Protein AF-E8LMJ4-F1 (afdb_monomer)

Foldseek 3Di:
DPPPVVVVVVVVVVVVPPPPPPQDAWDWDWAADPNATAEIETFHAAQDFFDDDPPVPDDPVCVVQGGANHGDDPLLVLLLNQLSNVVCVVQVVQFDARYYQYEYEGEDELVDQAKAKAFAADADPVRAGDLATQSLCCGQVVRHRPGHIYIYHYPNFFEDRDNHDDPDDDDDGHHSSVRSSVNVVNHNPPPDDPVNPRDPQSHDADSVRHGDDPPDD

InterPro domains:
  IPR024079 Metallopeptidase, catalytic domain superfamily [G3DSA:3.40.390.10] (41-213)

Radius of gyration: 21.75 Å; Cα contacts (8 Å, |Δi|>4): 398; chains: 1; bounding box: 50×52×83 Å

Mean predicted aligned error: 11.05 Å

Solvent-accessible surface area (backbone atoms only — not comparable to full-atom values): 12446 Å² total; per-residue (Å²): 144,80,72,75,72,58,59,57,59,52,54,56,55,56,63,70,66,52,80,73,78,67,72,66,73,66,47,78,46,80,38,59,33,96,87,37,47,43,35,32,41,35,41,31,29,50,75,38,62,62,82,82,68,62,72,93,73,61,48,77,67,53,65,74,66,37,51,12,65,28,63,70,49,72,66,55,49,55,27,50,54,51,22,51,43,53,51,21,64,72,46,44,88,73,44,63,30,88,59,46,42,46,31,41,34,30,13,39,47,63,90,32,64,47,72,48,35,40,53,52,55,28,63,46,100,88,66,47,77,42,71,43,43,10,53,46,31,16,32,70,70,50,41,77,43,80,61,63,24,42,37,40,39,32,56,40,50,63,63,21,82,69,96,64,93,65,100,58,79,66,84,76,59,47,41,42,38,60,50,49,35,52,26,51,41,19,31,61,62,72,54,74,61,81,89,68,75,65,50,79,59,59,61,40,51,49,102,84,72,48,69,48,74,80,79,86,127

Organism: Succinatimonas hippei (strain DSM 22608 / JCM 16073 / KCTC 15190 / YIT 12066) (NCBI:txid762983)

pLDDT: mean 79.09, std 17.27, range [37.75, 98.31]

Sequence (217 aa):
MTWQRTALSVAVSMLCTLPQQQAVASSSYFINYQNKPMFELQILNAGETLQDPPDIFMDEEFESLSTAKRNITEQEINSLLQAGSLWAEILGPGTINTTPVKVQVVGLGEDCENASAISFPNLNAAGDFEKVLGPTGQFTMNEPAQFPANVVIGKGLNFSYPSNWYTLPDGGGFDFVATVAHEFGHLLGISFFEKCDFSFNSFLYDNRGVQYTPKKY

Secondary structure (DSSP, 8-state):
--SHHHHHHHHHHHHTSS----PPPPEEEEEEETTEEEEEEEEPPTT-BPPPPPGGG--HHHHHHSB-SBPPPHHHHHHHHHHHHHHHHHHTTT---SSPEEEEEEE--TT---EEEE--EEE-TTSPEEEEEHHHHHHHH----SS-EEEEE-SSS-EE--SS--SS--SSSEEHHHHHHHHHHIIIIIS--GGGT--GGGS-B-TTS-B------

Nearest PDB structures (foldseek):
  3t6b-assembly2_B  TM=4.165E-01  e=9.276E+00  Homo sapiens

Structure (mmCIF, N/CA/C/O backbone):
data_AF-E8LMJ4-F1
#
_entry.id   AF-E8LMJ4-F1
#
loop_
_atom_site.group_PDB
_atom_site.id
_atom_site.type_symbol
_atom_site.label_atom_id
_atom_site.label_alt_id
_atom_site.label_comp_id
_atom_site.label_asym_id
_atom_site.label_entity_id
_atom_site.label_seq_id
_atom_site.pdbx_PDB_ins_code
_atom_site.Cartn_x
_atom_site.Cartn_y
_atom_site.Cartn_z
_atom_site.occupancy
_atom_site.B_iso_or_equiv
_atom_site.auth_seq_id
_atom_site.auth_comp_id
_atom_site.auth_asym_id
_atom_site.auth_atom_id
_atom_site.pdbx_PDB_model_num
ATOM 1 N N . MET A 1 1 ? 26.646 32.178 51.119 1.00 48.41 1 MET A N 1
ATOM 2 C CA . MET A 1 1 ? 26.540 31.784 49.693 1.00 48.41 1 MET A CA 1
ATOM 3 C C . MET A 1 1 ? 26.128 30.314 49.606 1.00 48.41 1 MET A C 1
ATOM 5 O O . MET A 1 1 ? 26.974 29.453 49.423 1.00 48.41 1 MET A O 1
ATOM 9 N N . THR A 1 2 ? 24.846 30.002 49.801 1.00 54.06 2 THR A N 1
ATOM 10 C CA . THR A 1 2 ? 24.367 28.601 49.924 1.00 54.06 2 THR A CA 1
ATOM 11 C C . THR A 1 2 ? 22.951 28.389 49.373 1.00 54.06 2 THR A C 1
ATOM 13 O O . THR A 1 2 ? 22.346 27.360 49.628 1.00 54.06 2 THR A O 1
ATOM 16 N N . TRP A 1 3 ? 22.426 29.332 48.585 1.00 47.91 3 TRP A N 1
ATOM 17 C CA . TRP A 1 3 ? 21.062 29.259 48.032 1.00 47.91 3 TRP A CA 1
ATOM 18 C C . TRP A 1 3 ? 21.007 28.975 46.522 1.00 47.91 3 TRP A C 1
ATOM 20 O O . TRP A 1 3 ? 19.954 28.639 46.001 1.00 47.91 3 TRP A O 1
ATOM 30 N N . GLN A 1 4 ? 22.135 29.050 45.807 1.00 49.81 4 GLN A N 1
ATOM 31 C CA . GLN A 1 4 ? 22.181 28.791 44.357 1.00 49.81 4 GLN A CA 1
ATOM 32 C C . GLN A 1 4 ? 22.396 27.314 43.993 1.00 49.81 4 GLN A C 1
ATOM 34 O O . GLN A 1 4 ? 22.176 26.930 42.850 1.00 49.81 4 GLN A O 1
ATOM 39 N N . ARG A 1 5 ? 22.809 26.466 44.946 1.00 48.12 5 ARG A N 1
ATOM 40 C CA . ARG A 1 5 ? 23.113 25.047 44.678 1.00 48.12 5 ARG A CA 1
ATOM 41 C C . ARG A 1 5 ? 21.904 24.116 44.809 1.00 48.12 5 ARG A C 1
ATOM 43 O O . ARG A 1 5 ? 21.966 22.993 44.331 1.00 48.12 5 ARG A O 1
ATOM 50 N N . THR A 1 6 ? 20.810 24.569 45.417 1.00 54.47 6 THR A N 1
ATOM 51 C CA . THR A 1 6 ? 19.584 23.774 45.596 1.00 54.47 6 THR A CA 1
ATOM 52 C C . THR A 1 6 ? 18.612 23.900 44.423 1.00 54.47 6 THR A C 1
ATOM 54 O O . THR A 1 6 ? 17.959 22.921 44.084 1.00 54.47 6 THR A O 1
ATOM 57 N N . ALA A 1 7 ? 18.556 25.051 43.744 1.00 52.94 7 ALA A N 1
ATOM 58 C CA . ALA A 1 7 ? 17.649 25.252 42.609 1.00 52.94 7 ALA A CA 1
ATOM 59 C C . ALA A 1 7 ? 18.018 24.398 41.378 1.00 52.94 7 ALA A C 1
ATOM 61 O O . ALA A 1 7 ? 17.135 23.879 40.700 1.00 52.94 7 ALA A O 1
ATOM 62 N N . LEU A 1 8 ? 19.316 24.195 41.120 1.00 51.41 8 LEU A N 1
ATOM 63 C CA . LEU A 1 8 ? 19.785 23.424 39.963 1.00 51.41 8 LEU A CA 1
ATOM 64 C C . LEU A 1 8 ? 19.480 21.921 40.105 1.00 51.41 8 LEU A C 1
ATOM 66 O O . LEU A 1 8 ? 19.060 21.282 39.146 1.00 51.41 8 LEU A O 1
ATOM 70 N N . SER A 1 9 ? 19.610 21.367 41.314 1.00 55.38 9 SER A N 1
ATOM 71 C CA . SER A 1 9 ? 19.321 19.949 41.579 1.00 55.38 9 SER A CA 1
ATOM 72 C C . SER A 1 9 ? 17.825 19.616 41.507 1.00 55.38 9 SER A C 1
ATOM 74 O O . SER A 1 9 ? 17.457 18.497 41.148 1.00 55.38 9 SER A O 1
ATOM 76 N N . VAL A 1 10 ? 16.955 20.586 41.808 1.00 55.75 10 VAL A N 1
ATOM 77 C CA . VAL A 1 10 ? 15.496 20.440 41.672 1.00 55.75 10 VAL A CA 1
ATOM 78 C C . VAL A 1 10 ? 15.064 20.562 40.204 1.00 55.75 10 VAL A C 1
ATOM 80 O O . VAL A 1 10 ? 14.212 19.806 39.751 1.00 55.75 10 VAL A O 1
ATOM 83 N N . ALA A 1 11 ? 15.703 21.436 39.419 1.00 53.62 11 ALA A N 1
ATOM 84 C CA . ALA A 1 11 ? 15.411 21.569 37.990 1.00 53.62 11 ALA A CA 1
ATOM 85 C C . ALA A 1 11 ? 15.807 20.315 37.183 1.00 53.62 11 ALA A C 1
ATOM 87 O O . ALA A 1 11 ? 15.051 19.875 36.321 1.00 53.62 11 ALA A O 1
ATOM 88 N N . VAL A 1 12 ? 16.950 19.692 37.498 1.00 55.97 12 VAL A N 1
ATOM 89 C CA . VAL A 1 12 ? 17.399 18.455 36.829 1.00 55.97 12 VAL A CA 1
ATOM 90 C C . VAL A 1 12 ? 16.503 17.261 37.178 1.00 55.97 12 VAL A C 1
ATOM 92 O O . VAL A 1 12 ? 16.205 16.448 36.310 1.00 55.97 12 VAL A O 1
ATOM 95 N N . SER A 1 13 ? 16.013 17.172 38.418 1.00 53.44 13 SER A N 1
ATOM 96 C CA . SER A 1 13 ? 15.110 16.086 38.826 1.00 53.44 13 SER A CA 1
ATOM 97 C C . SER A 1 13 ? 13.698 16.222 38.242 1.00 53.44 13 SER A C 1
ATOM 99 O O . SER A 1 13 ? 13.099 15.203 37.916 1.00 53.44 13 SER A O 1
ATOM 101 N N . MET A 1 14 ? 13.196 17.445 38.016 1.00 53.44 14 MET A N 1
ATOM 102 C CA . MET A 1 14 ? 11.920 17.667 37.311 1.00 53.44 14 MET A CA 1
ATOM 103 C C . MET A 1 14 ? 12.002 17.403 35.796 1.00 53.44 14 MET A C 1
ATOM 105 O O . MET A 1 14 ? 11.007 17.003 35.195 1.00 53.44 14 MET A O 1
ATOM 109 N N . LEU A 1 15 ? 13.175 17.578 35.174 1.00 53.09 15 LEU A N 1
ATOM 110 C CA . LEU A 1 15 ? 13.401 17.236 33.760 1.00 53.09 15 LEU A CA 1
ATOM 111 C C . LEU A 1 15 ? 13.403 15.718 33.516 1.00 53.09 15 LEU A C 1
ATOM 113 O O . LEU A 1 15 ? 13.019 15.279 32.437 1.00 53.09 15 LEU A O 1
ATOM 117 N N . CYS A 1 16 ? 13.776 14.916 34.519 1.00 52.94 16 CYS A N 1
ATOM 118 C CA . CYS A 1 16 ? 13.761 13.451 34.438 1.00 52.94 16 CYS A CA 1
ATOM 119 C C . CYS A 1 16 ? 12.392 12.815 34.743 1.00 52.94 16 CYS A C 1
ATOM 121 O O . CYS A 1 16 ? 12.234 11.616 34.533 1.00 52.94 16 CYS A O 1
ATOM 123 N N . THR A 1 17 ? 11.415 13.578 35.248 1.00 48.34 17 THR A N 1
ATOM 124 C CA . THR A 1 17 ? 10.046 13.086 35.506 1.00 48.34 17 THR A CA 1
ATOM 125 C C . THR A 1 17 ? 9.037 13.533 34.458 1.00 48.34 17 THR A C 1
ATOM 127 O O . THR A 1 17 ? 7.854 13.219 34.583 1.00 48.34 17 THR A O 1
ATOM 130 N N . LEU A 1 18 ? 9.471 14.261 33.426 1.00 53.50 18 LEU A N 1
ATOM 131 C CA . LEU A 1 18 ? 8.659 14.393 32.228 1.00 53.50 18 LEU A CA 1
ATOM 132 C C . LEU A 1 18 ? 8.576 12.997 31.604 1.00 53.50 18 LEU A C 1
ATOM 134 O O . LEU A 1 18 ? 9.627 12.416 31.325 1.00 53.50 18 LEU A O 1
ATOM 138 N N . PRO A 1 19 ? 7.377 12.431 31.388 1.00 45.38 19 PRO A N 1
ATOM 139 C CA . PRO A 1 19 ? 7.268 11.292 30.502 1.00 45.38 19 PRO A CA 1
ATOM 140 C C . PRO A 1 19 ? 7.795 11.775 29.152 1.00 45.38 19 PRO A C 1
ATOM 142 O O . PRO A 1 19 ? 7.125 12.528 28.447 1.00 45.38 19 PRO A O 1
ATOM 145 N N . GLN A 1 20 ? 9.025 11.390 28.801 1.00 44.03 20 GLN A N 1
ATOM 146 C CA . GLN A 1 20 ? 9.387 11.319 27.399 1.00 44.03 20 GLN A CA 1
ATOM 147 C C . GLN A 1 20 ? 8.358 10.365 26.821 1.00 44.03 20 GLN A C 1
ATOM 149 O O . GLN A 1 20 ? 8.383 9.167 27.098 1.00 44.03 20 GLN A O 1
ATOM 154 N N . GLN A 1 21 ? 7.396 10.926 26.097 1.00 45.91 21 GLN A N 1
ATOM 155 C CA . GLN A 1 21 ? 6.529 10.180 25.214 1.00 45.91 21 GLN A CA 1
ATOM 156 C C . GLN A 1 21 ? 7.477 9.617 24.157 1.00 45.91 21 GLN A C 1
ATOM 158 O O . GLN A 1 21 ? 7.777 10.252 23.151 1.00 45.91 21 GLN A O 1
ATOM 163 N N . GLN A 1 22 ? 8.112 8.498 24.496 1.00 44.75 22 GLN A N 1
ATOM 164 C CA . GLN A 1 22 ? 9.003 7.783 23.616 1.00 44.75 22 GLN A CA 1
ATOM 165 C C . GLN A 1 22 ? 8.093 7.349 22.480 1.00 44.75 22 GLN A C 1
ATOM 167 O O . GLN A 1 22 ? 7.177 6.556 22.705 1.00 44.75 22 GLN A O 1
ATOM 172 N N . ALA A 1 23 ? 8.254 7.981 21.315 1.00 51.38 23 ALA A N 1
ATOM 173 C CA . ALA A 1 23 ? 7.512 7.600 20.129 1.00 51.38 23 ALA A CA 1
ATOM 174 C C . ALA A 1 23 ? 7.691 6.090 19.982 1.00 51.38 23 ALA A C 1
ATOM 176 O O . ALA A 1 23 ? 8.819 5.591 19.936 1.00 51.38 23 ALA A O 1
ATOM 177 N N . VAL A 1 24 ? 6.581 5.358 20.049 1.00 61.53 24 VAL A N 1
ATOM 178 C CA . VAL A 1 24 ? 6.605 3.928 19.774 1.00 61.53 24 VAL A CA 1
ATOM 179 C C . VAL A 1 24 ? 7.109 3.821 18.338 1.00 61.53 24 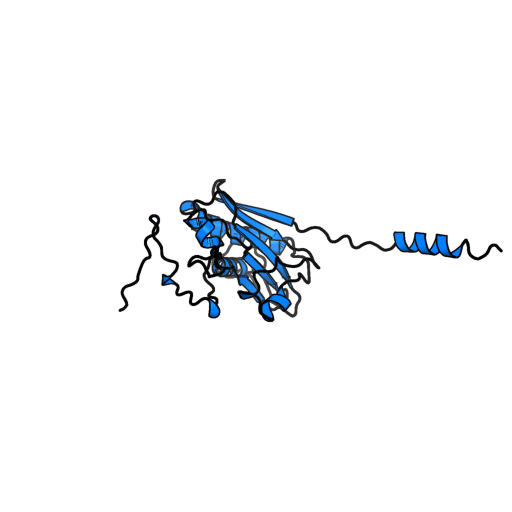VAL A C 1
ATOM 181 O O . VAL A 1 24 ? 6.591 4.510 17.462 1.00 61.53 24 VAL A O 1
ATOM 184 N N . ALA A 1 25 ? 8.175 3.061 18.107 1.00 70.31 25 ALA A N 1
ATOM 185 C CA . ALA A 1 25 ? 8.728 2.916 16.764 1.00 70.31 25 ALA A CA 1
ATOM 186 C C . ALA A 1 25 ? 7.705 2.232 15.844 1.00 70.31 25 ALA A C 1
ATOM 188 O O . ALA A 1 25 ? 6.944 1.374 16.310 1.00 70.31 25 ALA A O 1
ATOM 189 N N . SER A 1 26 ? 7.692 2.604 14.560 1.00 82.38 26 SER A N 1
ATOM 190 C CA . SER A 1 26 ? 6.882 1.927 13.540 1.00 82.38 26 SER A CA 1
ATOM 191 C C . SER A 1 26 ? 7.000 0.399 13.601 1.00 82.38 26 SER A C 1
ATOM 193 O O . SER A 1 26 ? 8.036 -0.170 13.955 1.00 82.38 26 SER A O 1
ATOM 195 N N . SER A 1 27 ? 5.899 -0.278 13.276 1.00 91.81 27 SER A N 1
ATOM 196 C CA . SER A 1 27 ? 5.803 -1.743 13.289 1.00 91.81 27 SER A CA 1
ATOM 197 C C . SER A 1 27 ? 5.649 -2.284 11.873 1.00 91.81 27 SER A C 1
ATOM 199 O O . SER A 1 27 ? 4.837 -1.760 11.116 1.00 91.81 27 SER A O 1
ATOM 201 N N . SER A 1 28 ? 6.377 -3.349 11.527 1.00 96.69 28 SER A N 1
ATOM 202 C CA . SER A 1 28 ? 6.262 -4.008 10.217 1.00 96.69 28 SER A CA 1
ATOM 203 C C . SER A 1 28 ? 5.464 -5.308 10.297 1.00 96.69 28 SER A C 1
ATOM 205 O O . SER A 1 28 ? 5.683 -6.126 11.192 1.00 96.69 28 SER A O 1
ATOM 207 N N . TYR A 1 29 ? 4.598 -5.534 9.311 1.00 98.00 29 TYR A N 1
ATOM 208 C CA . TYR A 1 29 ? 3.852 -6.775 9.123 1.00 98.00 29 TYR A CA 1
ATOM 209 C C . TYR A 1 29 ? 4.068 -7.318 7.712 1.00 98.00 29 TYR A C 1
ATOM 211 O O . TYR A 1 29 ? 4.053 -6.566 6.742 1.00 98.00 29 TYR A O 1
ATOM 219 N N . PHE A 1 30 ? 4.241 -8.632 7.585 1.00 97.94 30 PHE A N 1
ATOM 220 C CA . PHE A 1 30 ? 4.542 -9.274 6.306 1.00 97.94 30 PHE A CA 1
ATOM 221 C C . PHE A 1 30 ? 3.361 -10.093 5.804 1.00 97.94 30 PHE A C 1
ATOM 223 O O . PHE A 1 30 ? 2.796 -10.903 6.538 1.00 97.94 30 PHE A O 1
ATOM 230 N N . ILE A 1 31 ? 3.041 -9.918 4.526 1.00 98.12 31 ILE A N 1
ATOM 231 C CA . ILE A 1 31 ? 2.017 -10.671 3.807 1.00 98.12 31 ILE A CA 1
ATOM 232 C C . ILE A 1 31 ? 2.716 -11.509 2.743 1.00 98.12 31 ILE A C 1
ATOM 234 O O . ILE A 1 31 ? 3.515 -10.993 1.959 1.00 98.12 31 ILE A O 1
ATOM 238 N N . ASN A 1 32 ? 2.401 -12.804 2.713 1.00 97.31 32 ASN A N 1
ATOM 239 C CA . ASN A 1 32 ? 3.026 -13.782 1.829 1.00 97.31 32 ASN A CA 1
ATOM 240 C C . ASN A 1 32 ? 1.964 -14.612 1.095 1.00 97.31 32 ASN A C 1
ATOM 242 O O . ASN A 1 32 ? 0.913 -14.905 1.657 1.00 97.31 32 ASN A O 1
ATOM 246 N N . TYR A 1 33 ? 2.287 -15.088 -0.108 1.00 96.75 33 TYR A N 1
ATOM 247 C CA . TYR A 1 33 ? 1.527 -16.116 -0.823 1.00 96.75 33 TYR A CA 1
ATOM 248 C C . TYR A 1 33 ? 2.384 -17.375 -0.969 1.00 96.75 33 TYR A C 1
ATOM 250 O O . TYR A 1 33 ? 3.390 -17.353 -1.669 1.00 96.75 33 TYR A O 1
ATOM 258 N N . GLN A 1 34 ? 2.020 -18.483 -0.315 1.00 94.50 34 GLN A N 1
ATOM 259 C CA . GLN A 1 34 ? 2.764 -19.756 -0.400 1.00 94.50 34 GLN A CA 1
ATOM 260 C C . GLN A 1 34 ? 4.293 -19.599 -0.198 1.00 94.50 34 GLN A C 1
ATOM 262 O O . GLN A 1 34 ? 5.092 -20.132 -0.965 1.00 94.50 34 GLN A O 1
ATOM 267 N N . ASN A 1 35 ? 4.707 -18.854 0.835 1.00 91.06 35 ASN A N 1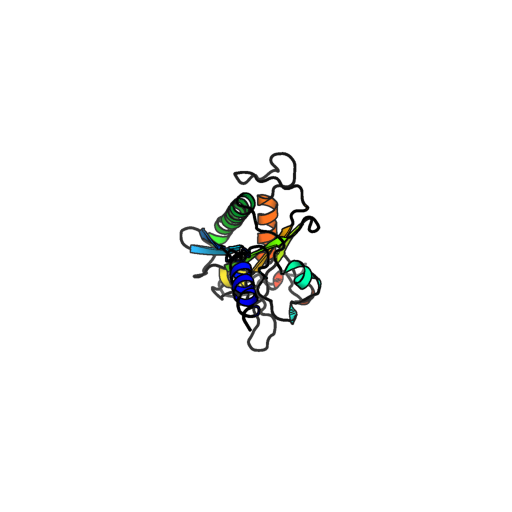
ATOM 268 C CA . ASN A 1 35 ? 6.104 -18.474 1.140 1.00 91.06 35 ASN A CA 1
ATOM 269 C C . ASN A 1 35 ? 6.767 -17.483 0.168 1.00 91.06 35 ASN A C 1
ATOM 271 O O . ASN A 1 35 ? 7.928 -17.128 0.364 1.00 91.06 35 ASN A O 1
ATOM 275 N N . LYS A 1 36 ? 6.056 -17.009 -0.855 1.00 93.88 36 LYS A N 1
ATOM 276 C CA . LYS A 1 36 ? 6.499 -15.890 -1.681 1.00 93.88 36 LYS A CA 1
ATOM 277 C C . LYS A 1 36 ? 6.178 -14.575 -0.965 1.00 93.88 36 LYS A C 1
ATOM 279 O O . LYS A 1 36 ? 5.025 -14.404 -0.558 1.00 93.88 36 LYS A O 1
ATOM 284 N N . PRO A 1 37 ? 7.146 -13.660 -0.802 1.00 96.56 37 PRO A N 1
ATOM 285 C CA . PRO A 1 37 ? 6.871 -12.362 -0.204 1.00 96.56 37 PRO A CA 1
ATOM 286 C C . PRO A 1 37 ? 5.934 -11.559 -1.100 1.00 96.56 37 PRO A C 1
ATOM 288 O O . PRO A 1 37 ? 6.102 -11.578 -2.311 1.00 96.56 37 PRO A O 1
ATOM 291 N N . MET A 1 38 ? 4.957 -10.857 -0.529 1.00 97.25 38 MET A N 1
ATOM 292 C CA . MET A 1 38 ? 4.038 -10.013 -1.300 1.00 97.25 38 MET A CA 1
ATOM 293 C C . MET A 1 38 ? 4.129 -8.562 -0.847 1.00 97.25 38 MET A C 1
ATOM 295 O O . MET A 1 38 ? 4.611 -7.722 -1.601 1.00 97.25 38 MET A O 1
ATOM 299 N N . PHE A 1 39 ? 3.763 -8.288 0.404 1.00 98.00 39 PHE A N 1
ATOM 300 C CA . PHE A 1 39 ? 3.773 -6.937 0.962 1.00 98.00 39 PHE A CA 1
ATOM 301 C C . PHE A 1 39 ? 4.481 -6.898 2.316 1.00 98.00 39 PHE A C 1
ATOM 303 O O . PHE A 1 39 ? 4.402 -7.844 3.100 1.00 98.00 39 PHE A O 1
ATOM 310 N N . GLU A 1 40 ? 5.149 -5.785 2.591 1.00 98.12 40 GLU A N 1
ATOM 311 C CA . GLU A 1 40 ? 5.631 -5.394 3.912 1.00 98.12 40 GLU A CA 1
ATOM 312 C C . GLU A 1 40 ? 4.887 -4.116 4.296 1.00 98.12 40 GLU A C 1
ATOM 314 O O . GLU A 1 40 ? 5.134 -3.059 3.718 1.00 98.12 40 GLU A O 1
ATOM 319 N N . LEU A 1 41 ? 3.957 -4.221 5.243 1.00 98.31 41 LEU A N 1
ATOM 320 C CA . LEU A 1 41 ? 3.204 -3.087 5.763 1.00 98.31 41 LEU A CA 1
ATOM 321 C C . LEU A 1 41 ? 3.968 -2.473 6.933 1.00 98.31 41 LEU A C 1
ATOM 323 O O . LEU A 1 41 ? 4.049 -3.085 7.996 1.00 98.31 41 LEU A O 1
ATOM 327 N N . GLN A 1 42 ? 4.494 -1.269 6.755 1.00 97.81 42 GLN A N 1
ATOM 328 C CA . GLN A 1 42 ? 5.071 -0.459 7.818 1.00 97.81 42 GLN A CA 1
ATOM 329 C C . GLN A 1 42 ? 3.988 0.464 8.386 1.00 97.81 42 GLN A C 1
ATOM 331 O O . GLN A 1 42 ? 3.594 1.443 7.757 1.00 97.81 42 GLN A O 1
ATOM 336 N N . ILE A 1 43 ? 3.509 0.155 9.587 1.00 97.62 43 ILE A N 1
ATOM 337 C CA . ILE A 1 43 ? 2.514 0.951 10.303 1.00 97.62 43 ILE A CA 1
ATOM 338 C C . ILE A 1 43 ? 3.229 2.069 11.053 1.00 97.62 43 ILE A C 1
ATOM 340 O O . ILE A 1 43 ? 3.985 1.802 11.993 1.00 97.62 43 ILE A O 1
ATOM 344 N N . LEU A 1 44 ? 2.987 3.306 10.625 1.00 96.31 44 LEU A N 1
ATOM 345 C CA . LEU A 1 44 ? 3.529 4.502 11.250 1.00 96.31 44 LEU A CA 1
ATOM 346 C C . LEU A 1 44 ? 2.661 4.915 12.444 1.00 96.31 44 LEU A C 1
ATOM 348 O O . LEU A 1 44 ? 1.434 5.012 12.356 1.00 96.31 44 LEU A O 1
ATOM 352 N N . ASN A 1 45 ? 3.311 5.150 13.576 1.00 94.44 45 ASN A N 1
ATOM 353 C CA . ASN A 1 45 ? 2.693 5.673 14.783 1.00 94.44 45 ASN A CA 1
ATOM 354 C C . ASN A 1 45 ? 2.542 7.194 14.702 1.00 94.44 45 ASN A C 1
ATOM 356 O O . ASN A 1 45 ? 3.191 7.874 13.911 1.00 94.44 45 ASN A O 1
ATOM 360 N N . ALA A 1 46 ? 1.685 7.742 15.560 1.00 93.88 46 ALA A N 1
ATOM 361 C CA . ALA A 1 46 ? 1.432 9.172 15.638 1.00 93.88 46 ALA A CA 1
ATOM 362 C C . ALA A 1 46 ? 2.744 9.968 15.772 1.00 93.88 46 ALA A C 1
ATOM 364 O O . ALA A 1 46 ? 3.546 9.722 16.675 1.00 93.88 46 ALA A O 1
ATOM 365 N N . GLY A 1 47 ? 2.926 10.945 14.885 1.00 92.19 47 GLY A N 1
ATOM 366 C CA . GLY A 1 47 ? 4.127 11.773 14.791 1.00 92.19 47 GLY A CA 1
ATOM 367 C C . GLY A 1 47 ? 5.208 11.249 13.840 1.00 92.19 47 GLY A C 1
ATOM 368 O O . GLY A 1 47 ? 6.126 12.005 13.540 1.00 92.19 47 GLY A O 1
ATOM 369 N N . GLU A 1 48 ? 5.113 10.011 13.343 1.00 93.44 48 GLU A N 1
ATOM 370 C CA . GLU A 1 48 ? 5.975 9.519 12.261 1.00 93.44 48 GLU A CA 1
ATOM 371 C C . GLU A 1 48 ? 5.469 10.018 10.893 1.00 93.44 48 GLU A C 1
ATOM 373 O O . GLU A 1 48 ? 4.271 10.242 10.693 1.00 93.44 48 GLU A O 1
ATOM 378 N N . THR A 1 49 ? 6.394 10.194 9.948 1.00 92.81 49 THR A N 1
ATOM 379 C CA . THR A 1 49 ? 6.119 10.717 8.602 1.00 92.81 49 THR A CA 1
ATOM 380 C C . THR A 1 49 ? 6.444 9.658 7.556 1.00 92.81 49 THR A C 1
ATOM 382 O O . THR A 1 49 ? 7.402 8.896 7.721 1.00 92.81 49 THR A O 1
ATOM 385 N N . LEU A 1 50 ? 5.639 9.610 6.492 1.00 92.38 50 LEU A N 1
ATOM 386 C CA . LEU A 1 50 ? 5.940 8.854 5.279 1.00 92.38 50 LEU A CA 1
ATOM 387 C C . LEU A 1 50 ? 7.338 9.210 4.761 1.00 92.38 50 LEU A C 1
ATOM 389 O O . LEU A 1 50 ? 7.850 10.305 4.983 1.00 92.38 50 LEU A O 1
ATOM 393 N N . GLN A 1 51 ? 7.957 8.276 4.051 1.00 91.12 51 GLN A N 1
ATOM 394 C CA . GLN A 1 51 ? 9.145 8.590 3.281 1.00 91.12 51 GLN A CA 1
ATOM 395 C C . GLN A 1 51 ? 8.752 9.551 2.158 1.00 91.12 51 GLN A C 1
ATOM 397 O O . GLN A 1 51 ? 7.852 9.246 1.371 1.00 91.12 51 GLN A O 1
ATOM 402 N N . ASP A 1 52 ? 9.458 10.676 2.067 1.00 85.69 52 ASP A N 1
ATOM 403 C CA . ASP A 1 52 ? 9.230 11.636 0.995 1.00 85.69 52 ASP A CA 1
ATOM 404 C C . ASP A 1 52 ? 9.499 10.972 -0.365 1.00 85.69 52 ASP A C 1
ATOM 406 O O . ASP A 1 52 ? 10.563 10.360 -0.567 1.00 85.69 52 ASP A O 1
ATOM 410 N N . PRO A 1 53 ? 8.547 11.049 -1.310 1.00 79.81 53 PRO A N 1
ATOM 411 C CA . PRO A 1 53 ? 8.826 10.712 -2.687 1.00 79.81 53 PRO A CA 1
ATOM 412 C C . PRO A 1 53 ? 9.692 11.826 -3.304 1.00 79.81 53 PRO A C 1
ATOM 414 O O . PRO A 1 53 ? 9.806 12.917 -2.747 1.00 79.81 53 PRO A O 1
ATOM 417 N N . PRO A 1 54 ? 10.307 11.586 -4.471 1.00 78.50 54 PRO A N 1
ATOM 418 C CA . PRO A 1 54 ? 10.995 12.634 -5.219 1.00 78.50 54 PRO A CA 1
ATOM 419 C C . PRO A 1 54 ? 10.129 13.887 -5.424 1.00 78.50 54 PRO A C 1
ATOM 421 O O . PRO A 1 54 ? 8.936 13.755 -5.695 1.00 78.50 54 PRO A O 1
ATOM 424 N N . ASP A 1 55 ? 10.744 15.077 -5.407 1.00 82.44 55 ASP A N 1
ATOM 425 C CA . ASP A 1 55 ? 10.083 16.393 -5.545 1.00 82.44 55 ASP A CA 1
ATOM 426 C C . ASP A 1 55 ? 9.071 16.472 -6.702 1.00 82.44 55 ASP A C 1
ATOM 428 O O . ASP A 1 55 ? 8.056 17.156 -6.616 1.00 82.44 55 ASP A O 1
ATOM 432 N N . ILE A 1 56 ? 9.319 15.744 -7.793 1.00 77.12 56 ILE A N 1
ATOM 433 C CA . ILE A 1 56 ? 8.436 15.679 -8.969 1.00 77.12 56 ILE A CA 1
ATOM 434 C C . ILE A 1 56 ? 7.058 15.055 -8.681 1.00 77.12 56 ILE A C 1
ATOM 436 O O . ILE A 1 56 ? 6.123 15.270 -9.453 1.00 77.12 56 ILE A O 1
ATOM 440 N N . PHE A 1 57 ? 6.930 14.299 -7.589 1.00 75.56 57 PHE A N 1
ATOM 441 C CA . PHE A 1 57 ? 5.680 13.717 -7.099 1.00 75.56 57 PHE A CA 1
ATOM 442 C C . PHE A 1 57 ? 5.097 14.465 -5.903 1.00 75.56 57 PHE A C 1
ATOM 444 O O . PHE A 1 57 ? 4.006 14.119 -5.456 1.00 75.56 57 PHE A O 1
ATOM 451 N N . MET A 1 58 ? 5.815 15.452 -5.368 1.00 74.88 58 MET A N 1
ATOM 452 C CA . MET A 1 58 ? 5.330 16.230 -4.242 1.00 74.88 58 MET A CA 1
ATOM 453 C C . MET A 1 58 ? 4.308 17.263 -4.714 1.00 74.88 58 MET A C 1
ATOM 455 O O . MET A 1 58 ? 4.510 17.990 -5.692 1.00 74.88 58 MET A O 1
ATOM 459 N N . ASP A 1 59 ? 3.193 17.327 -4.000 1.00 71.88 59 ASP A N 1
ATOM 460 C CA . ASP A 1 59 ? 2.215 18.399 -4.074 1.00 71.88 59 ASP A CA 1
ATOM 461 C C . ASP A 1 59 ? 1.738 18.773 -2.663 1.00 71.88 59 ASP A C 1
ATOM 463 O O . ASP A 1 59 ? 2.079 18.126 -1.669 1.00 71.88 59 ASP A O 1
ATOM 467 N N . GLU A 1 60 ? 0.979 19.867 -2.574 1.00 69.94 60 GLU A N 1
ATOM 468 C CA . GLU A 1 60 ? 0.458 20.377 -1.299 1.00 69.94 60 GLU A CA 1
ATOM 469 C C . GLU A 1 60 ? -0.466 19.361 -0.601 1.00 69.94 60 GLU A C 1
ATOM 471 O O . GLU A 1 60 ? -0.575 19.354 0.627 1.00 69.94 60 GLU A O 1
ATOM 476 N N . GLU A 1 61 ? -1.114 18.479 -1.369 1.00 70.94 61 GLU A N 1
ATOM 477 C CA . GLU A 1 61 ? -1.979 17.433 -0.830 1.00 70.94 61 GLU A CA 1
ATOM 478 C C . GLU A 1 61 ? -1.145 16.360 -0.123 1.00 70.94 61 GLU A C 1
ATOM 480 O O . GLU A 1 61 ? -1.440 16.027 1.028 1.00 70.94 61 GLU A O 1
ATOM 485 N N . PHE A 1 62 ? -0.046 15.898 -0.729 1.00 72.69 62 PHE A N 1
ATOM 486 C CA . PHE A 1 62 ? 0.857 14.925 -0.116 1.00 72.69 62 PHE A CA 1
ATOM 487 C C . PHE A 1 62 ? 1.403 15.408 1.232 1.00 72.69 62 PHE A C 1
ATOM 489 O O . PHE A 1 62 ? 1.368 14.663 2.213 1.00 72.69 62 PHE A O 1
ATOM 496 N N . GLU A 1 63 ? 1.871 16.658 1.317 1.00 75.69 63 GLU A N 1
ATOM 497 C CA . GLU A 1 63 ? 2.409 17.213 2.568 1.00 75.69 63 GLU A CA 1
ATOM 498 C C . GLU A 1 63 ? 1.371 17.221 3.698 1.00 75.69 63 GLU A C 1
ATOM 500 O O . GLU A 1 63 ? 1.694 16.959 4.859 1.00 75.69 63 GLU A O 1
ATOM 505 N N . SER A 1 64 ? 0.105 17.482 3.369 1.00 76.81 64 SER A N 1
ATOM 506 C CA . SER A 1 64 ? -0.970 17.513 4.362 1.00 76.81 64 SER A CA 1
ATOM 507 C C . SER A 1 64 ? -1.301 16.128 4.942 1.00 76.81 64 SER A C 1
ATOM 509 O O . SER A 1 64 ? -1.765 16.032 6.085 1.00 76.81 64 SER A O 1
ATOM 511 N N . LEU A 1 65 ? -0.999 15.058 4.197 1.00 83.06 65 LEU A N 1
ATOM 512 C CA . LEU A 1 65 ? -1.333 13.669 4.527 1.00 83.06 65 LEU A CA 1
ATOM 513 C C . LEU A 1 65 ? -0.115 12.835 4.975 1.00 83.06 65 LEU A C 1
ATOM 515 O O . LEU A 1 65 ? -0.282 11.683 5.374 1.00 83.06 65 LEU A O 1
ATOM 519 N N . SER A 1 66 ? 1.101 13.393 4.941 1.00 86.50 66 SER A N 1
ATOM 520 C CA . SER A 1 66 ? 2.346 12.630 5.120 1.00 86.50 66 SER A CA 1
ATOM 521 C C . SER A 1 66 ? 2.682 12.265 6.568 1.00 86.50 66 SER A C 1
ATOM 523 O O . SER A 1 66 ? 3.354 11.263 6.804 1.00 86.50 66 SER A O 1
ATOM 525 N N . THR A 1 67 ? 2.222 13.035 7.559 1.00 92.75 67 THR A N 1
ATOM 526 C CA . THR A 1 67 ? 2.491 12.762 8.983 1.00 92.75 67 THR A CA 1
ATOM 527 C C . THR A 1 67 ? 1.295 12.109 9.663 1.00 92.75 67 THR A C 1
ATOM 529 O O . THR A 1 67 ? 0.213 12.700 9.731 1.00 92.75 67 THR A O 1
ATOM 532 N N . ALA A 1 68 ? 1.517 10.944 10.276 1.00 94.06 68 ALA A N 1
ATOM 533 C CA . ALA A 1 68 ? 0.510 10.242 11.058 1.00 94.06 68 ALA A CA 1
ATOM 534 C C . ALA A 1 68 ? 0.003 11.118 12.217 1.00 94.06 68 ALA A C 1
ATOM 536 O O . ALA A 1 68 ? 0.758 11.543 13.095 1.00 94.06 68 ALA A O 1
ATOM 537 N N . LYS A 1 69 ? -1.306 11.376 12.240 1.00 93.88 69 LYS A N 1
ATOM 538 C CA . LYS A 1 69 ? -1.985 12.157 13.288 1.00 93.88 69 LYS A CA 1
ATOM 539 C C . LYS A 1 69 ? -2.479 11.279 14.435 1.00 93.88 69 LYS A C 1
ATOM 541 O O . LYS A 1 69 ? -2.737 11.779 15.527 1.00 93.88 69 LYS A O 1
ATOM 546 N N . ARG A 1 70 ? -2.611 9.974 14.198 1.00 93.81 70 ARG A N 1
ATOM 547 C CA . ARG A 1 70 ? -3.018 8.974 15.190 1.00 93.81 70 ARG A CA 1
ATOM 548 C C . ARG A 1 70 ? -2.339 7.636 14.927 1.00 93.81 70 ARG A C 1
ATOM 550 O O . ARG A 1 70 ? -1.886 7.369 13.819 1.00 93.81 70 ARG A O 1
ATOM 557 N N . ASN A 1 71 ? -2.360 6.774 15.936 1.00 94.56 71 ASN A N 1
ATOM 558 C CA . ASN A 1 71 ? -2.003 5.373 15.754 1.00 94.56 71 ASN A CA 1
ATOM 559 C C . ASN A 1 71 ? -3.124 4.645 14.999 1.00 94.56 71 ASN A C 1
ATOM 561 O O . ASN A 1 71 ? -4.314 4.897 15.231 1.00 94.56 71 ASN A O 1
ATOM 565 N N . ILE A 1 72 ? -2.730 3.719 14.130 1.00 94.50 72 ILE A N 1
ATOM 566 C CA . ILE A 1 72 ? -3.636 2.721 13.563 1.00 94.50 72 ILE A CA 1
ATOM 567 C C . ILE A 1 72 ? -3.993 1.714 14.665 1.00 94.50 72 ILE A C 1
ATOM 569 O O . ILE A 1 72 ? -3.144 1.289 15.450 1.00 94.50 72 ILE A O 1
ATOM 573 N N . THR A 1 73 ? -5.268 1.365 14.757 1.00 93.38 73 THR A N 1
ATOM 574 C CA . THR A 1 73 ? -5.797 0.408 15.730 1.00 93.38 73 THR A CA 1
ATOM 575 C C . THR A 1 73 ? -5.507 -1.034 15.313 1.00 93.38 73 THR A C 1
ATOM 577 O O . THR A 1 73 ? -5.296 -1.337 14.142 1.00 93.38 73 THR A O 1
ATOM 580 N N . GLU A 1 74 ? -5.560 -1.967 16.263 1.00 93.56 74 GLU A N 1
ATOM 581 C CA . GLU A 1 74 ? -5.382 -3.397 15.971 1.00 93.56 74 GLU A CA 1
ATOM 582 C C . GLU A 1 74 ? -6.435 -3.934 14.981 1.00 93.56 74 GLU A C 1
ATOM 584 O O . GLU A 1 74 ? -6.128 -4.763 14.129 1.00 93.56 74 GLU A O 1
ATOM 589 N N . GLN A 1 75 ? -7.669 -3.426 15.042 1.00 91.81 75 GLN A N 1
ATOM 590 C CA . GLN A 1 75 ? -8.746 -3.802 14.117 1.00 91.81 75 GLN A CA 1
ATOM 591 C C . GLN A 1 75 ? -8.460 -3.337 12.683 1.00 91.81 75 GLN A C 1
ATOM 593 O O . GLN A 1 75 ? -8.655 -4.100 11.733 1.00 91.81 75 GLN A O 1
ATOM 598 N N . GLU A 1 76 ? -7.943 -2.119 12.523 1.00 94.25 76 GLU A N 1
ATOM 599 C CA . GLU A 1 76 ? -7.497 -1.603 11.228 1.00 94.25 76 GLU A CA 1
ATOM 600 C C . GLU A 1 76 ? -6.297 -2.396 10.699 1.00 94.25 76 GLU A C 1
ATOM 602 O O . GLU A 1 76 ? -6.298 -2.771 9.530 1.00 94.25 76 GLU A O 1
ATOM 607 N N . ILE A 1 77 ? -5.318 -2.736 11.552 1.00 95.75 77 ILE A N 1
ATOM 608 C CA . ILE A 1 77 ? -4.179 -3.597 11.181 1.00 95.75 77 ILE A CA 1
ATOM 609 C C . ILE A 1 77 ? -4.677 -4.954 10.681 1.00 95.75 77 ILE A C 1
ATOM 611 O O . ILE A 1 77 ? -4.318 -5.373 9.585 1.00 95.75 77 ILE A O 1
ATOM 615 N N . ASN A 1 78 ? -5.547 -5.628 11.434 1.00 93.75 78 ASN A N 1
ATOM 616 C CA . ASN A 1 78 ? -6.100 -6.921 11.028 1.00 93.75 78 ASN A CA 1
ATOM 617 C C . ASN A 1 78 ? -6.843 -6.833 9.689 1.00 93.75 78 ASN A C 1
ATOM 619 O O . ASN A 1 78 ? -6.784 -7.758 8.881 1.00 93.75 78 ASN A O 1
ATOM 623 N N . SER A 1 79 ? -7.516 -5.717 9.428 1.00 91.81 79 SER A N 1
ATOM 624 C CA . SER A 1 79 ? -8.222 -5.489 8.169 1.00 91.81 79 SER A CA 1
ATOM 625 C C . SER A 1 79 ? -7.273 -5.194 7.002 1.00 91.81 79 SER A C 1
ATOM 627 O O . SER A 1 79 ? -7.460 -5.735 5.915 1.00 91.81 79 SER A O 1
ATOM 629 N N . LEU A 1 80 ? -6.208 -4.417 7.229 1.00 95.56 80 LEU A N 1
ATOM 630 C CA . LEU A 1 80 ? -5.114 -4.208 6.271 1.00 95.56 80 LEU A CA 1
ATOM 631 C C . LEU A 1 80 ? -4.459 -5.538 5.880 1.00 95.56 80 LEU A C 1
ATOM 633 O O . LEU A 1 80 ? -4.212 -5.789 4.701 1.00 95.56 80 LEU A O 1
ATOM 637 N N . LEU A 1 81 ? -4.225 -6.416 6.860 1.00 96.25 81 LEU A N 1
ATOM 638 C CA . LEU A 1 81 ? -3.668 -7.746 6.623 1.00 96.25 81 LEU A CA 1
ATOM 639 C C . LEU A 1 81 ? -4.619 -8.633 5.816 1.00 96.25 81 LEU A C 1
ATOM 641 O O . LEU A 1 81 ? -4.163 -9.321 4.903 1.00 96.25 81 LEU A O 1
ATOM 645 N N . GLN A 1 82 ? -5.923 -8.603 6.102 1.00 93.88 82 GLN A N 1
ATOM 646 C CA . GLN A 1 82 ? -6.929 -9.327 5.318 1.00 93.88 82 GLN A CA 1
ATOM 647 C C . GLN A 1 82 ? -6.979 -8.831 3.865 1.00 93.88 82 GLN A C 1
ATOM 649 O O . GLN A 1 82 ? -6.875 -9.636 2.939 1.00 93.88 82 GLN A O 1
ATOM 654 N N . ALA A 1 83 ? -7.066 -7.515 3.658 1.00 93.50 83 ALA A N 1
ATOM 655 C CA . ALA A 1 83 ? -7.101 -6.902 2.332 1.00 93.50 83 ALA A CA 1
ATOM 656 C C . ALA A 1 83 ? -5.833 -7.206 1.516 1.00 93.50 83 ALA A C 1
ATOM 658 O O . ALA A 1 83 ? -5.911 -7.627 0.361 1.00 93.50 83 ALA A O 1
ATOM 659 N N . GLY A 1 84 ? -4.652 -7.058 2.121 1.00 95.38 84 GLY A N 1
ATOM 660 C CA . GLY A 1 84 ? -3.394 -7.390 1.457 1.00 95.38 84 GLY A CA 1
ATOM 661 C C . GLY A 1 84 ? -3.240 -8.891 1.187 1.00 95.38 84 GLY A C 1
ATOM 662 O O . GLY A 1 84 ? -2.677 -9.267 0.159 1.00 95.38 84 GLY A O 1
ATOM 663 N N . SER A 1 85 ? -3.778 -9.760 2.052 1.00 95.25 85 SER A N 1
ATOM 664 C CA . SER A 1 85 ? -3.788 -11.214 1.825 1.00 95.25 85 SER A CA 1
ATOM 665 C C . SER A 1 85 ? -4.676 -11.602 0.641 1.00 95.25 85 SER A C 1
ATOM 667 O O . SER A 1 85 ? -4.287 -12.456 -0.150 1.00 95.25 85 SER A O 1
ATOM 669 N N . LEU A 1 86 ? -5.813 -10.926 0.444 1.00 92.69 86 LEU A N 1
ATOM 670 C CA . LEU A 1 86 ? -6.655 -11.126 -0.738 1.00 92.69 86 LEU A CA 1
ATOM 671 C C . LEU A 1 86 ? -5.895 -10.792 -2.032 1.00 92.69 86 LEU A C 1
ATOM 673 O O . LEU A 1 86 ? -5.891 -11.578 -2.978 1.00 92.69 86 LEU A O 1
ATOM 677 N N . TRP A 1 87 ? -5.183 -9.662 -2.067 1.00 93.44 87 TRP A N 1
ATOM 678 C CA . TRP A 1 87 ? -4.321 -9.326 -3.205 1.00 93.44 87 TRP A CA 1
ATOM 679 C C . TRP A 1 87 ? -3.170 -10.315 -3.392 1.00 93.44 87 TRP A C 1
ATOM 681 O O . TRP A 1 87 ? -2.834 -10.655 -4.526 1.00 93.44 87 TRP A O 1
ATOM 691 N N . ALA A 1 88 ? -2.586 -10.810 -2.300 1.00 94.88 88 ALA A N 1
ATOM 692 C CA . ALA A 1 88 ? -1.573 -11.855 -2.347 1.00 94.88 88 ALA A CA 1
ATOM 693 C C . ALA A 1 88 ? -2.109 -13.144 -2.992 1.00 94.88 88 ALA A C 1
ATOM 695 O O . ALA A 1 88 ? -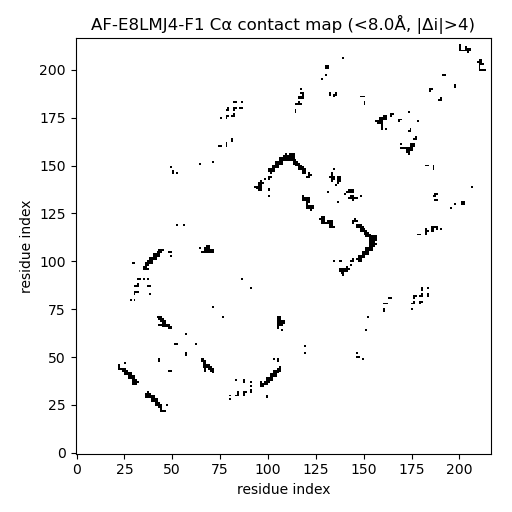1.408 -13.742 -3.802 1.00 94.88 88 ALA A O 1
ATOM 696 N N . GLU A 1 89 ? -3.347 -13.547 -2.700 1.00 94.38 89 GLU A N 1
ATOM 697 C CA . GLU A 1 89 ? -3.995 -14.695 -3.346 1.00 94.38 89 GLU A CA 1
ATOM 698 C C . GLU A 1 89 ? -4.298 -14.450 -4.831 1.00 94.38 89 GLU A C 1
ATOM 700 O O . GLU A 1 89 ? -4.066 -15.335 -5.655 1.00 94.38 89 GLU A O 1
ATOM 705 N N . ILE A 1 90 ? -4.768 -13.248 -5.187 1.00 91.56 90 ILE A N 1
ATOM 706 C CA . ILE A 1 90 ? -5.094 -12.873 -6.573 1.00 91.56 90 ILE A CA 1
ATOM 707 C C . ILE A 1 90 ? -3.835 -12.829 -7.449 1.00 91.56 90 ILE A C 1
ATOM 709 O O . ILE A 1 90 ? -3.817 -13.377 -8.551 1.00 91.56 90 ILE A O 1
ATOM 713 N N . LEU A 1 91 ? -2.781 -12.159 -6.977 1.00 91.38 91 LEU A N 1
ATOM 714 C CA . LEU A 1 91 ? -1.576 -11.891 -7.766 1.00 91.38 91 LEU A CA 1
ATOM 715 C C . LEU A 1 91 ? -0.529 -12.995 -7.633 1.00 91.38 91 LEU A C 1
ATOM 717 O O . LEU A 1 91 ? 0.201 -13.273 -8.585 1.00 91.38 91 LEU A O 1
ATOM 721 N N . GLY A 1 92 ? -0.443 -13.621 -6.458 1.00 92.56 92 GLY A N 1
ATOM 722 C CA . GLY A 1 92 ? 0.644 -14.507 -6.046 1.00 92.56 92 GLY A CA 1
ATOM 723 C C . GLY A 1 92 ? 1.027 -15.612 -7.036 1.00 92.56 92 GLY A C 1
ATOM 724 O O . GLY A 1 92 ? 2.229 -15.860 -7.193 1.00 92.56 92 GLY A O 1
ATOM 725 N N . PRO A 1 93 ? 0.087 -16.261 -7.754 1.00 94.00 93 PRO A N 1
ATOM 726 C CA . PRO A 1 93 ? 0.430 -17.224 -8.800 1.00 94.00 93 PRO A CA 1
ATOM 727 C C . PRO A 1 93 ? 1.300 -16.649 -9.931 1.00 94.00 93 PRO A C 1
ATOM 729 O O . PRO A 1 93 ? 2.124 -17.375 -10.483 1.00 94.00 93 PRO A O 1
ATOM 732 N N . GLY A 1 94 ? 1.126 -15.369 -10.274 1.00 88.69 94 GLY A N 1
ATOM 733 C CA . GLY A 1 94 ? 1.781 -14.710 -11.407 1.00 88.69 94 GLY A CA 1
ATOM 734 C C . GLY A 1 94 ? 3.006 -13.865 -11.057 1.00 88.69 94 GLY A C 1
ATOM 735 O O . GLY A 1 94 ? 3.717 -13.443 -11.966 1.00 88.69 94 GLY A O 1
ATOM 736 N N . THR A 1 95 ? 3.274 -13.607 -9.775 1.00 91.44 95 THR A N 1
ATOM 737 C CA . THR A 1 95 ? 4.403 -12.753 -9.377 1.00 91.44 95 THR A CA 1
ATOM 738 C C . THR A 1 95 ? 5.739 -13.497 -9.393 1.00 91.44 95 THR A C 1
ATOM 740 O O . THR A 1 95 ? 5.796 -14.713 -9.200 1.00 91.44 95 THR A O 1
ATOM 743 N N . ILE A 1 96 ? 6.841 -12.777 -9.591 1.00 93.25 96 ILE A N 1
ATOM 744 C CA . ILE A 1 96 ? 8.208 -13.332 -9.597 1.00 93.25 96 ILE A CA 1
ATOM 745 C C . ILE A 1 96 ? 9.147 -12.641 -8.602 1.00 93.25 96 ILE A C 1
ATOM 747 O O . ILE A 1 96 ? 10.336 -12.951 -8.557 1.00 93.25 96 ILE A O 1
ATOM 751 N N . ASN A 1 97 ? 8.618 -11.705 -7.816 1.00 94.00 97 ASN A N 1
ATOM 752 C CA . ASN A 1 97 ? 9.387 -10.921 -6.866 1.00 94.00 97 ASN A CA 1
ATOM 753 C C . ASN A 1 97 ? 10.052 -11.798 -5.791 1.00 94.00 97 ASN A C 1
ATOM 755 O O . ASN A 1 97 ? 9.463 -12.758 -5.289 1.00 94.00 97 ASN A O 1
ATOM 759 N N . THR A 1 98 ? 11.272 -11.435 -5.398 1.00 94.25 98 THR A N 1
ATOM 760 C CA . THR A 1 98 ? 12.017 -12.108 -4.318 1.00 94.25 98 THR A CA 1
ATOM 761 C C . THR A 1 98 ? 12.006 -11.336 -3.001 1.00 94.25 98 THR A C 1
ATOM 763 O O . THR A 1 98 ? 12.404 -11.873 -1.968 1.00 94.25 98 THR A O 1
ATOM 766 N N . THR A 1 99 ? 11.521 -10.097 -3.018 1.00 96.44 99 THR A N 1
ATOM 767 C CA . THR A 1 99 ? 11.341 -9.224 -1.853 1.00 96.44 99 THR A CA 1
ATOM 768 C C . THR A 1 99 ? 9.927 -8.642 -1.852 1.00 96.44 99 THR A C 1
ATOM 770 O O . THR A 1 99 ? 9.335 -8.490 -2.928 1.00 96.44 99 THR A O 1
ATOM 773 N N . PRO A 1 100 ? 9.347 -8.328 -0.680 1.00 97.12 100 PRO A N 1
ATOM 774 C CA . PRO A 1 100 ? 8.006 -7.759 -0.613 1.00 97.12 100 PRO A CA 1
ATOM 775 C C . PRO A 1 100 ? 7.986 -6.318 -1.132 1.00 97.12 100 PRO A C 1
ATOM 777 O O . PRO A 1 100 ? 8.970 -5.584 -0.998 1.00 97.12 100 PRO A O 1
ATOM 780 N N . VAL A 1 101 ? 6.856 -5.900 -1.700 1.00 96.12 101 VAL A N 1
ATOM 781 C CA . VAL A 1 101 ? 6.583 -4.482 -1.955 1.00 96.12 101 VAL A CA 1
ATOM 782 C C . VAL A 1 101 ? 6.376 -3.791 -0.611 1.00 96.12 101 VAL A C 1
ATOM 784 O O . VAL A 1 101 ? 5.565 -4.236 0.203 1.00 96.12 101 VAL A O 1
ATOM 787 N N . LYS A 1 102 ? 7.108 -2.704 -0.373 1.00 96.88 102 LYS A N 1
ATOM 788 C CA . LYS A 1 102 ? 6.972 -1.914 0.853 1.00 96.88 102 LYS A CA 1
ATOM 789 C C . LYS A 1 102 ? 5.770 -0.988 0.764 1.00 96.88 102 LYS A C 1
ATOM 791 O O . LYS A 1 102 ? 5.595 -0.296 -0.238 1.00 96.88 102 LYS A O 1
ATOM 796 N N . VAL A 1 103 ? 4.985 -0.958 1.833 1.00 97.06 103 VAL A N 1
ATOM 797 C CA . VAL A 1 103 ? 3.797 -0.119 1.966 1.00 97.06 103 VAL A CA 1
ATOM 798 C C . VAL A 1 103 ? 3.849 0.595 3.309 1.00 97.06 103 VAL A C 1
ATOM 800 O O . VAL A 1 103 ? 3.864 -0.061 4.346 1.00 97.06 103 VAL A O 1
ATOM 803 N N . GLN A 1 104 ? 3.871 1.922 3.315 1.00 96.88 104 GLN A N 1
ATOM 804 C CA . GLN A 1 104 ? 3.778 2.717 4.534 1.00 96.88 104 GLN A CA 1
ATOM 805 C C . GLN A 1 104 ? 2.326 3.097 4.799 1.00 96.88 104 GLN A C 1
ATOM 807 O O . GLN A 1 104 ? 1.628 3.577 3.910 1.00 96.88 104 GLN A O 1
ATOM 812 N N . VAL A 1 105 ? 1.867 2.863 6.026 1.00 96.88 105 VAL A N 1
ATOM 813 C CA . VAL A 1 105 ? 0.485 3.111 6.435 1.00 96.88 105 VAL A CA 1
ATOM 814 C C . VAL A 1 105 ? 0.454 4.199 7.497 1.00 96.88 105 VAL A C 1
ATOM 816 O O . VAL A 1 105 ? 1.103 4.060 8.535 1.00 96.88 105 VAL A O 1
ATOM 819 N N . VAL A 1 106 ? -0.334 5.250 7.268 1.00 95.19 106 VAL A N 1
ATOM 820 C CA . VAL A 1 106 ? -0.519 6.364 8.212 1.00 95.19 106 VAL A CA 1
ATOM 821 C C . VAL A 1 106 ? -1.973 6.530 8.626 1.00 95.19 106 VAL A C 1
ATOM 823 O O . VAL A 1 106 ? -2.891 6.407 7.816 1.00 95.19 106 VAL A O 1
ATOM 826 N N . GLY A 1 107 ? -2.182 6.841 9.906 1.00 94.75 107 GLY A N 1
ATOM 827 C CA . GLY A 1 107 ? -3.494 7.176 10.453 1.00 94.75 107 GLY A CA 1
ATOM 828 C C . GLY A 1 107 ? -3.706 8.684 10.522 1.00 94.75 107 GLY A C 1
ATOM 829 O O . GLY A 1 107 ? -2.925 9.385 11.168 1.00 94.75 107 GLY A O 1
ATOM 830 N N . LEU A 1 108 ? -4.786 9.181 9.921 1.00 93.62 108 LEU A N 1
ATOM 831 C CA . LEU A 1 108 ? -5.185 10.592 9.962 1.00 93.62 108 LEU A CA 1
ATOM 832 C C . LEU A 1 108 ? -6.368 10.844 10.906 1.00 93.62 108 LEU A C 1
ATOM 834 O O . LEU A 1 108 ? -6.975 9.912 11.440 1.00 93.62 108 LEU A O 1
ATOM 838 N N . GLY A 1 109 ? -6.647 12.124 11.161 1.00 89.00 109 GLY A N 1
ATOM 839 C CA . GLY A 1 109 ? -7.688 12.585 12.077 1.00 89.00 109 GLY A CA 1
ATOM 840 C C . GLY A 1 109 ? -9.119 12.383 11.570 1.00 89.00 109 GLY A C 1
ATOM 841 O O . GLY A 1 109 ? -9.369 11.729 10.558 1.00 89.00 109 GLY A O 1
ATOM 842 N N . GLU A 1 110 ? -10.073 12.926 12.330 1.00 85.81 110 GLU A N 1
ATOM 843 C CA . GLU A 1 110 ? -11.513 12.892 12.009 1.00 85.81 110 GLU A CA 1
ATOM 844 C C . GLU A 1 110 ? -11.882 13.825 10.851 1.00 85.81 110 GLU A C 1
ATOM 846 O O . GLU A 1 110 ? -12.908 13.635 10.214 1.00 85.81 110 GLU A O 1
ATOM 851 N N . ASP A 1 111 ? -11.022 14.796 10.554 1.00 83.81 111 ASP A N 1
ATOM 852 C CA . ASP A 1 111 ? -11.099 15.697 9.406 1.00 83.81 111 ASP A CA 1
ATOM 853 C C . ASP A 1 111 ? -10.817 14.998 8.068 1.00 83.81 111 ASP A C 1
ATOM 855 O O . ASP A 1 111 ? -11.169 15.517 7.011 1.00 83.81 111 ASP A O 1
ATOM 859 N N . CYS A 1 112 ? -10.217 13.806 8.108 1.00 82.75 112 CYS A N 1
ATOM 860 C CA . CYS A 1 112 ? -10.031 12.961 6.941 1.00 82.75 112 CYS A CA 1
ATOM 861 C C . CYS A 1 112 ? -11.122 11.881 6.901 1.00 82.75 112 CYS A C 1
ATOM 863 O O . CYS A 1 112 ? -11.050 10.861 7.594 1.00 82.75 112 CYS A O 1
ATOM 865 N N . GLU A 1 113 ? -12.140 12.107 6.072 1.00 78.62 113 GLU A N 1
ATOM 866 C CA . GLU A 1 113 ? -13.229 11.165 5.791 1.00 78.62 113 GLU A CA 1
ATOM 867 C C . GLU A 1 113 ? -12.904 10.264 4.584 1.00 78.62 113 GLU A C 1
ATOM 869 O O . GLU A 1 113 ? -13.743 10.078 3.705 1.00 78.62 113 GLU A O 1
ATOM 874 N N . ASN A 1 114 ? -11.691 9.702 4.498 1.00 77.75 114 ASN A N 1
ATOM 875 C CA . ASN A 1 114 ? -11.374 8.743 3.437 1.00 77.75 114 ASN A CA 1
ATOM 876 C C . ASN A 1 114 ? -10.275 7.737 3.812 1.00 77.75 114 ASN A C 1
ATOM 878 O O . ASN A 1 114 ? -9.510 7.961 4.749 1.00 77.75 114 ASN A O 1
ATOM 882 N N . ALA A 1 115 ? -10.180 6.646 3.053 1.00 88.69 115 ALA A N 1
ATOM 883 C CA . ALA A 1 115 ? -8.928 5.925 2.864 1.00 88.69 115 ALA A CA 1
ATOM 884 C C . ALA A 1 115 ? -8.377 6.268 1.471 1.00 88.69 115 ALA A C 1
ATOM 886 O O . ALA A 1 115 ? -9.140 6.578 0.565 1.00 88.69 115 ALA A O 1
ATOM 887 N N . SER A 1 116 ? -7.061 6.272 1.306 1.00 88.88 116 SER A N 1
ATOM 888 C CA . SER A 1 116 ? -6.430 6.529 0.009 1.00 88.88 116 SER A CA 1
ATOM 889 C C . SER A 1 116 ? -5.149 5.729 -0.091 1.00 88.88 116 SER A C 1
ATOM 891 O O . SER A 1 116 ? -4.449 5.572 0.911 1.00 88.88 116 SER A O 1
ATOM 893 N N . ALA A 1 117 ? -4.803 5.236 -1.271 1.00 89.19 117 ALA A N 1
ATOM 894 C CA . ALA A 1 117 ? -3.484 4.677 -1.494 1.00 89.19 117 ALA A CA 1
ATOM 895 C C . ALA A 1 117 ? -2.895 5.043 -2.848 1.00 89.19 117 ALA A C 1
ATOM 897 O O . ALA A 1 117 ? -3.585 5.223 -3.851 1.00 89.19 117 ALA A O 1
ATOM 898 N N . ILE A 1 118 ? -1.570 5.126 -2.866 1.00 86.69 118 ILE A N 1
ATOM 899 C CA . ILE A 1 118 ? -0.813 5.568 -4.026 1.00 86.69 118 ILE A CA 1
ATOM 900 C C . ILE A 1 118 ? 0.543 4.877 -4.080 1.00 86.69 118 ILE A C 1
ATOM 902 O O . ILE A 1 118 ? 1.110 4.488 -3.059 1.00 86.69 118 ILE A O 1
ATOM 906 N N . SER A 1 119 ? 1.078 4.721 -5.282 1.00 87.44 119 SER A N 1
ATOM 907 C CA . SER A 1 119 ? 2.449 4.279 -5.504 1.00 87.44 119 SER A CA 1
ATOM 908 C C . SER A 1 119 ? 3.076 5.077 -6.627 1.00 87.44 119 SER A C 1
ATOM 910 O O . SER A 1 119 ? 2.377 5.628 -7.474 1.00 87.44 119 SER A O 1
ATOM 912 N N . PHE A 1 120 ? 4.400 5.130 -6.637 1.00 83.88 120 PHE A N 1
ATOM 913 C CA . PHE A 1 120 ? 5.149 5.946 -7.580 1.00 83.88 120 PHE A CA 1
ATOM 914 C C . PHE A 1 120 ? 5.813 5.067 -8.647 1.00 83.88 120 PHE A C 1
ATOM 916 O O . PHE A 1 120 ? 6.183 3.917 -8.370 1.00 83.88 120 PHE A O 1
ATOM 923 N N . PRO A 1 121 ? 5.977 5.575 -9.879 1.00 83.38 121 PRO A N 1
ATOM 924 C CA . PRO A 1 121 ? 6.849 4.933 -10.845 1.00 83.38 121 PRO A CA 1
ATOM 925 C C . PRO A 1 121 ? 8.301 5.001 -10.379 1.00 83.38 121 PRO A C 1
ATOM 927 O O . PRO A 1 121 ? 8.714 5.925 -9.676 1.00 83.38 121 PRO A O 1
ATOM 930 N N . ASN A 1 122 ? 9.080 4.014 -10.807 1.00 85.25 122 ASN A N 1
ATOM 931 C CA . ASN A 1 122 ? 10.527 4.104 -10.704 1.00 85.25 122 ASN A CA 1
ATOM 932 C C . ASN A 1 122 ? 11.043 5.223 -11.620 1.00 85.25 122 ASN A C 1
ATOM 934 O O . ASN A 1 122 ? 10.403 5.588 -12.610 1.00 85.25 122 ASN A O 1
ATOM 938 N N . LEU A 1 123 ? 12.213 5.760 -11.289 1.00 85.00 123 LEU A N 1
ATOM 939 C CA . LEU A 1 123 ? 12.921 6.744 -12.096 1.00 85.00 123 LEU A CA 1
ATOM 940 C C . LEU A 1 123 ? 14.150 6.112 -12.739 1.00 85.00 123 LEU A C 1
ATOM 942 O O . LEU A 1 123 ? 14.904 5.379 -12.092 1.00 85.00 123 LEU A O 1
ATOM 946 N N . ASN A 1 124 ? 14.377 6.438 -14.008 1.00 85.50 124 ASN A N 1
ATOM 947 C CA . ASN A 1 124 ? 15.590 6.040 -14.706 1.00 85.50 124 ASN A CA 1
ATOM 948 C C . ASN A 1 124 ? 16.795 6.894 -14.246 1.00 85.50 124 ASN A C 1
ATOM 950 O O . ASN A 1 124 ? 16.666 7.847 -13.477 1.00 85.50 124 ASN A O 1
ATOM 954 N N . ALA A 1 125 ? 17.991 6.599 -14.762 1.00 86.56 125 ALA A N 1
ATOM 955 C CA . ALA A 1 125 ? 19.210 7.336 -14.405 1.00 86.56 125 ALA A CA 1
ATOM 956 C C . ALA A 1 125 ? 19.196 8.836 -14.782 1.00 86.56 125 ALA A C 1
ATOM 958 O O . ALA A 1 125 ? 20.002 9.599 -14.252 1.00 86.56 125 ALA A O 1
ATOM 959 N N . ALA A 1 126 ? 18.321 9.255 -15.701 1.00 86.81 126 ALA A N 1
ATOM 960 C CA . ALA A 1 126 ? 18.119 10.654 -16.077 1.00 86.81 126 ALA A CA 1
ATOM 961 C C . ALA A 1 126 ? 17.059 11.362 -15.210 1.00 86.81 126 ALA A C 1
ATOM 963 O O . ALA A 1 126 ? 16.901 12.575 -15.326 1.00 86.81 126 ALA A O 1
ATOM 964 N N . GLY A 1 127 ? 16.370 10.630 -14.327 1.00 82.62 127 GLY A N 1
ATOM 965 C CA . GLY A 1 127 ? 15.280 11.144 -13.500 1.00 82.62 127 GLY A CA 1
ATOM 966 C C . GLY A 1 127 ? 13.912 11.134 -14.186 1.00 82.62 127 GLY A C 1
ATOM 967 O O . GLY A 1 127 ? 12.959 11.646 -13.606 1.00 82.62 127 GLY A O 1
ATOM 968 N N . ASP A 1 128 ? 13.792 10.553 -15.384 1.00 82.25 128 ASP A N 1
ATOM 969 C CA . ASP A 1 128 ? 12.497 10.410 -16.054 1.00 82.25 128 ASP A CA 1
ATOM 970 C C . ASP A 1 128 ? 11.740 9.187 -15.530 1.00 82.25 128 ASP A C 1
ATOM 972 O O . ASP A 1 128 ? 12.341 8.187 -15.121 1.00 82.25 128 ASP A O 1
ATOM 976 N N . PHE A 1 129 ? 10.410 9.237 -15.623 1.00 80.94 129 PHE A N 1
ATOM 977 C CA . PHE A 1 129 ? 9.544 8.126 -15.251 1.00 80.94 129 PHE A CA 1
ATOM 978 C C . PHE A 1 129 ? 9.824 6.879 -16.093 1.00 80.94 129 PHE A C 1
ATOM 980 O O . PHE A 1 129 ? 9.763 6.896 -17.328 1.00 80.94 129 PHE A O 1
ATOM 987 N N . GLU A 1 130 ? 10.055 5.759 -15.418 1.00 77.00 130 GLU A N 1
ATOM 988 C CA . GLU A 1 130 ? 9.938 4.454 -16.046 1.00 77.00 130 GLU A CA 1
ATOM 989 C C . GLU A 1 130 ? 8.464 4.166 -16.352 1.00 77.00 130 GLU A C 1
ATOM 991 O O . GLU A 1 130 ? 7.546 4.602 -15.656 1.00 77.00 130 GLU A O 1
ATOM 996 N N . LYS A 1 131 ? 8.213 3.423 -17.433 1.00 70.12 131 LYS A N 1
ATOM 997 C CA . LYS A 1 131 ? 6.850 3.159 -17.928 1.00 70.12 131 LYS A CA 1
ATOM 998 C C . LYS A 1 131 ? 6.063 2.166 -17.068 1.00 70.12 131 LYS A C 1
ATOM 1000 O O . LYS A 1 131 ? 4.955 1.800 -17.448 1.00 70.12 131 LYS A O 1
ATOM 1005 N N . VAL A 1 132 ? 6.635 1.698 -15.960 1.00 70.38 132 VAL A N 1
ATOM 1006 C CA . VAL A 1 132 ? 6.024 0.730 -15.051 1.00 70.38 132 VAL A CA 1
ATOM 1007 C C . VAL A 1 132 ? 6.095 1.268 -13.626 1.00 70.38 132 VAL A C 1
ATOM 1009 O O . VAL A 1 132 ? 7.124 1.778 -13.187 1.00 70.38 132 VAL A O 1
ATOM 1012 N N . LEU A 1 133 ? 4.977 1.162 -12.905 1.00 77.62 133 LEU A N 1
ATOM 1013 C CA . LEU A 1 133 ? 4.914 1.524 -11.492 1.00 77.62 133 LEU A CA 1
ATOM 1014 C C . LEU A 1 133 ? 5.809 0.609 -10.660 1.00 77.62 133 LEU A C 1
ATOM 1016 O O . LEU A 1 133 ? 5.870 -0.589 -10.937 1.00 77.62 133 LEU A O 1
ATOM 1020 N N . GLY A 1 134 ? 6.450 1.150 -9.620 1.00 84.38 134 GLY A N 1
ATOM 1021 C CA . GLY A 1 134 ? 7.404 0.405 -8.795 1.00 84.38 134 GLY A CA 1
ATOM 1022 C C . GLY A 1 134 ? 6.855 -0.944 -8.307 1.00 84.38 134 GLY A C 1
ATOM 1023 O O . GLY A 1 134 ? 7.445 -1.977 -8.625 1.00 84.38 134 GLY A O 1
ATOM 1024 N N . PRO A 1 135 ? 5.694 -0.987 -7.616 1.00 89.44 135 PRO A N 1
ATOM 1025 C CA . PRO A 1 135 ? 5.087 -2.246 -7.173 1.00 89.44 135 PRO A CA 1
ATOM 1026 C C . PRO A 1 135 ? 4.805 -3.240 -8.305 1.00 89.44 135 PRO A C 1
ATOM 1028 O O . PRO A 1 135 ? 5.074 -4.435 -8.175 1.00 89.44 135 PRO A O 1
ATOM 1031 N N . THR A 1 136 ? 4.288 -2.759 -9.436 1.00 86.12 136 THR A N 1
ATOM 1032 C CA . THR A 1 136 ? 3.944 -3.601 -10.589 1.00 86.12 136 THR A CA 1
ATOM 1033 C C . THR A 1 136 ? 5.195 -4.174 -11.245 1.00 86.12 136 THR A C 1
ATOM 1035 O O . THR A 1 136 ? 5.230 -5.367 -11.553 1.00 86.12 136 THR A O 1
ATOM 1038 N N . GLY A 1 137 ? 6.240 -3.361 -11.412 1.00 85.62 137 GLY A N 1
ATOM 1039 C CA . GLY A 1 137 ? 7.542 -3.797 -11.915 1.00 85.62 137 GLY A CA 1
ATOM 1040 C C . GLY A 1 137 ? 8.197 -4.803 -10.975 1.00 85.62 137 GLY A C 1
ATOM 1041 O O . GLY A 1 137 ? 8.690 -5.840 -11.420 1.00 85.62 137 GLY A O 1
ATOM 1042 N N . GLN A 1 138 ? 8.071 -4.593 -9.666 1.00 91.31 138 GLN A N 1
ATOM 1043 C CA . GLN A 1 138 ? 8.561 -5.539 -8.674 1.00 91.31 138 GLN A CA 1
ATOM 1044 C C . GLN A 1 138 ? 7.856 -6.886 -8.799 1.00 91.31 138 GLN A C 1
ATOM 1046 O O . GLN A 1 138 ? 8.524 -7.911 -8.917 1.00 91.31 138 GLN A O 1
ATOM 1051 N N . PHE A 1 139 ? 6.524 -6.911 -8.857 1.00 90.62 139 PHE A N 1
ATOM 1052 C CA . PHE A 1 139 ? 5.781 -8.164 -8.984 1.00 90.62 139 PHE A CA 1
ATOM 1053 C C . PHE A 1 139 ? 6.012 -8.892 -10.308 1.00 90.62 139 PHE A C 1
ATOM 1055 O O . PHE A 1 139 ? 6.130 -10.118 -10.302 1.00 90.62 139 PHE A O 1
ATOM 1062 N N . THR A 1 140 ? 6.062 -8.173 -11.428 1.00 87.00 140 THR A N 1
ATOM 1063 C CA . THR A 1 140 ? 6.041 -8.779 -12.773 1.00 87.00 140 THR A CA 1
ATOM 1064 C C . THR A 1 140 ? 7.423 -8.979 -13.387 1.00 87.00 140 THR A C 1
ATOM 1066 O O . THR A 1 140 ? 7.596 -9.893 -14.192 1.00 87.00 140 THR A O 1
ATOM 1069 N N . MET A 1 141 ? 8.409 -8.170 -12.993 1.00 87.81 141 MET A N 1
ATOM 1070 C CA . MET A 1 141 ? 9.763 -8.156 -13.562 1.00 87.81 141 MET A CA 1
ATOM 1071 C C . MET A 1 141 ? 10.861 -8.387 -12.510 1.00 87.81 141 MET A C 1
ATOM 1073 O O . MET A 1 141 ? 12.026 -8.528 -12.869 1.00 87.81 141 MET A O 1
ATOM 1077 N N . ASN A 1 142 ? 10.503 -8.498 -11.221 1.00 89.25 142 ASN A N 1
ATOM 1078 C CA . ASN A 1 142 ? 11.449 -8.563 -10.099 1.00 89.25 142 ASN A CA 1
ATOM 1079 C C . ASN A 1 142 ? 12.396 -7.345 -10.047 1.00 89.25 142 ASN A C 1
ATOM 1081 O O . ASN A 1 142 ? 13.536 -7.447 -9.595 1.00 89.25 142 ASN A O 1
ATOM 1085 N N . GLU A 1 143 ? 11.910 -6.193 -10.511 1.00 89.50 143 GLU A N 1
ATOM 1086 C CA . GLU A 1 143 ? 12.596 -4.904 -10.435 1.00 89.50 143 GLU A CA 1
ATOM 1087 C C . GLU A 1 143 ? 12.121 -4.165 -9.179 1.00 89.50 143 GLU A C 1
ATOM 1089 O O . GLU A 1 143 ? 10.955 -3.780 -9.118 1.00 89.50 143 GLU A O 1
ATOM 1094 N N . PRO A 1 144 ? 12.958 -3.990 -8.141 1.00 90.50 144 PRO A N 1
ATOM 1095 C CA . PRO A 1 144 ? 12.506 -3.412 -6.879 1.00 90.50 144 PRO A CA 1
ATOM 1096 C C . PRO A 1 144 ? 11.885 -2.022 -7.054 1.00 90.50 144 PRO A C 1
ATOM 1098 O O . PRO A 1 144 ? 12.440 -1.172 -7.753 1.00 90.50 144 PRO A O 1
ATOM 1101 N N . ALA A 1 145 ? 10.767 -1.773 -6.369 1.00 90.81 145 ALA A N 1
ATOM 1102 C CA . ALA A 1 145 ? 10.222 -0.429 -6.249 1.00 90.81 145 ALA A CA 1
ATOM 1103 C C . ALA A 1 145 ? 11.245 0.477 -5.541 1.00 90.81 145 ALA A C 1
ATOM 1105 O O . ALA A 1 145 ? 11.756 0.130 -4.473 1.00 90.81 145 ALA A O 1
ATOM 1106 N N . GLN A 1 146 ? 11.546 1.637 -6.127 1.00 90.69 146 GLN A N 1
ATOM 1107 C CA . GLN A 1 146 ? 12.489 2.605 -5.552 1.00 90.69 146 GLN A CA 1
ATOM 1108 C C . GLN A 1 146 ? 11.921 3.316 -4.317 1.00 90.69 146 GLN A C 1
ATOM 1110 O O . GLN A 1 146 ? 12.676 3.715 -3.428 1.00 90.69 146 GLN A O 1
ATOM 1115 N N . PHE A 1 147 ? 10.596 3.443 -4.250 1.00 89.19 147 PHE A N 1
ATOM 1116 C CA . PHE A 1 147 ? 9.872 4.145 -3.194 1.00 89.19 147 PHE A CA 1
ATOM 1117 C C . PHE A 1 147 ? 8.812 3.226 -2.585 1.00 89.19 147 PHE A C 1
ATOM 1119 O O . PHE A 1 147 ? 8.245 2.395 -3.307 1.00 89.19 147 PHE A O 1
ATOM 1126 N N . PRO A 1 148 ? 8.531 3.347 -1.275 1.00 92.69 148 PRO A N 1
ATOM 1127 C CA . PRO A 1 148 ? 7.379 2.678 -0.701 1.00 92.69 148 PRO A CA 1
ATOM 1128 C C . PRO A 1 148 ? 6.102 3.216 -1.344 1.00 92.69 148 PRO A C 1
ATOM 1130 O O . PRO A 1 148 ? 6.004 4.386 -1.717 1.00 92.69 148 PRO A O 1
ATOM 1133 N N . ALA A 1 149 ? 5.113 2.345 -1.466 1.00 92.12 149 ALA A N 1
ATOM 1134 C CA . ALA A 1 149 ? 3.757 2.798 -1.689 1.00 92.12 149 ALA A CA 1
ATOM 1135 C C . ALA A 1 149 ? 3.140 3.267 -0.368 1.00 92.12 149 ALA A C 1
ATOM 1137 O O . ALA A 1 149 ? 3.580 2.855 0.704 1.00 92.12 149 ALA A O 1
ATOM 1138 N N . ASN A 1 150 ? 2.105 4.093 -0.439 1.00 92.31 150 ASN A N 1
ATOM 1139 C CA . ASN A 1 150 ? 1.512 4.723 0.731 1.00 92.31 150 ASN A CA 1
ATOM 1140 C C . ASN A 1 150 ? 0.033 4.374 0.833 1.00 92.31 150 ASN A C 1
ATOM 1142 O O . ASN A 1 150 ? -0.668 4.350 -0.176 1.00 92.31 150 ASN A O 1
ATOM 1146 N N . VAL A 1 151 ? -0.428 4.129 2.056 1.00 94.12 151 VAL A N 1
ATOM 1147 C CA . VAL A 1 151 ? -1.836 3.954 2.408 1.00 94.12 151 VAL A CA 1
ATOM 1148 C C . VAL A 1 151 ? -2.162 4.916 3.544 1.00 94.12 151 VAL A C 1
ATOM 1150 O O . VAL A 1 151 ? -1.516 4.933 4.590 1.00 94.12 151 VAL A O 1
ATOM 1153 N N . VAL A 1 152 ? -3.194 5.712 3.342 1.00 93.38 152 VAL A N 1
ATOM 1154 C CA . VAL A 1 152 ? -3.695 6.713 4.270 1.00 93.38 152 VAL A CA 1
ATOM 1155 C C . VAL A 1 152 ? -5.042 6.237 4.787 1.00 93.38 152 VAL A C 1
ATOM 1157 O O . VAL A 1 152 ? -5.922 5.909 3.996 1.00 93.38 152 VAL A O 1
ATOM 1160 N N . ILE A 1 153 ? -5.209 6.208 6.109 1.00 94.50 153 ILE A N 1
ATOM 1161 C CA . ILE A 1 153 ? -6.455 5.802 6.761 1.00 94.50 153 ILE A CA 1
ATOM 1162 C C . ILE A 1 153 ? -7.003 6.955 7.608 1.00 94.50 153 ILE A C 1
ATOM 1164 O O . ILE A 1 153 ? -6.514 7.243 8.707 1.00 94.50 153 ILE A O 1
ATOM 1168 N N . GLY A 1 154 ? -8.056 7.601 7.121 1.00 92.88 154 GLY A N 1
ATOM 1169 C CA . GLY A 1 154 ? -8.826 8.598 7.857 1.00 92.88 154 GLY A CA 1
ATOM 1170 C C . GLY A 1 154 ? -9.733 7.982 8.923 1.00 92.88 154 GLY A C 1
ATOM 1171 O O . GLY A 1 154 ? -10.135 6.823 8.826 1.00 92.88 154 GLY A O 1
ATOM 1172 N N . LYS A 1 155 ? -10.041 8.744 9.980 1.00 88.31 155 LYS A N 1
ATOM 1173 C CA . LYS A 1 155 ? -10.982 8.324 11.038 1.00 88.31 155 LYS A CA 1
ATOM 1174 C C . LYS A 1 155 ? -12.411 8.829 10.787 1.00 88.31 155 LYS A C 1
ATOM 1176 O O . LYS A 1 155 ? -13.331 8.418 11.485 1.00 88.31 155 LYS A O 1
ATOM 1181 N N . GLY A 1 156 ? -12.597 9.740 9.832 1.00 78.62 156 GLY A N 1
ATOM 1182 C CA . GLY A 1 156 ? -13.864 10.442 9.627 1.00 78.62 156 GLY A CA 1
ATOM 1183 C C . GLY A 1 156 ? -14.980 9.589 9.008 1.00 78.62 156 GLY A C 1
ATOM 1184 O O . GLY A 1 156 ? -16.157 9.886 9.201 1.00 78.62 156 GLY A O 1
ATOM 1185 N N . LEU A 1 157 ? -14.648 8.492 8.317 1.00 81.81 157 LEU A N 1
ATOM 1186 C CA . LEU A 1 157 ? -15.656 7.574 7.776 1.00 81.81 157 LEU A CA 1
ATOM 1187 C C . LEU A 1 157 ? -16.202 6.628 8.847 1.00 81.81 157 LEU A C 1
ATOM 1189 O O . LEU A 1 157 ? -15.470 6.067 9.663 1.00 81.81 157 LEU A O 1
ATOM 1193 N N . ASN A 1 158 ? -17.513 6.388 8.789 1.00 86.25 15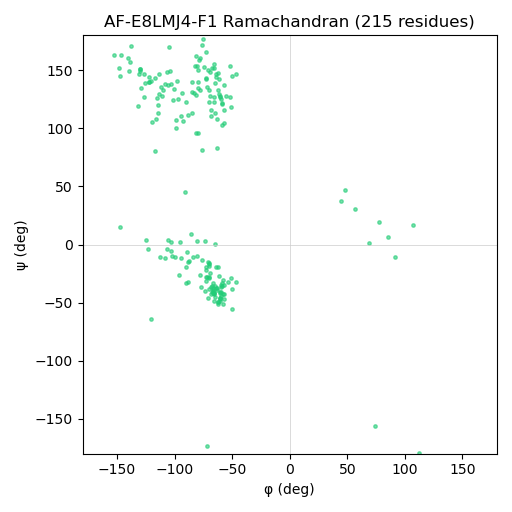8 ASN A N 1
ATOM 1194 C CA . ASN A 1 158 ? -18.182 5.405 9.634 1.00 86.25 158 ASN A CA 1
ATOM 1195 C C . ASN A 1 158 ? -17.903 3.978 9.135 1.00 86.25 158 ASN A C 1
ATOM 1197 O O . ASN A 1 158 ? -18.707 3.392 8.405 1.00 86.25 158 ASN A O 1
ATOM 1201 N N . PHE A 1 159 ? -16.739 3.451 9.501 1.00 87.56 159 PHE A N 1
ATOM 1202 C CA . PHE A 1 159 ? -16.272 2.133 9.097 1.00 87.56 159 PHE A CA 1
ATOM 1203 C C . PHE A 1 159 ? -16.793 1.000 9.986 1.00 87.56 159 PHE A C 1
ATOM 1205 O O . PHE A 1 159 ? -16.809 1.103 11.215 1.00 87.56 159 PHE A O 1
ATOM 1212 N N . SER A 1 160 ? -17.153 -0.116 9.353 1.00 87.62 160 SER A N 1
ATOM 1213 C CA . SER A 1 160 ? -17.340 -1.414 9.994 1.00 87.62 160 SER A CA 1
ATOM 1214 C C . SER A 1 160 ? -16.084 -2.274 9.816 1.00 87.62 160 SER A C 1
ATOM 1216 O O . SER A 1 160 ? -15.446 -2.266 8.764 1.00 87.62 160 SER A O 1
ATOM 1218 N N . TYR A 1 161 ? -15.722 -3.022 10.863 1.00 86.75 161 TYR A N 1
ATOM 1219 C CA . TYR A 1 161 ? -14.508 -3.846 10.913 1.00 86.75 161 TYR A CA 1
ATOM 1220 C C . TYR A 1 161 ? -14.885 -5.324 11.049 1.00 86.75 161 TYR A C 1
ATOM 1222 O O . TYR A 1 161 ? -14.907 -5.855 12.167 1.00 86.75 161 TYR A O 1
ATOM 1230 N N . PRO A 1 162 ? -15.258 -5.992 9.948 1.00 81.62 162 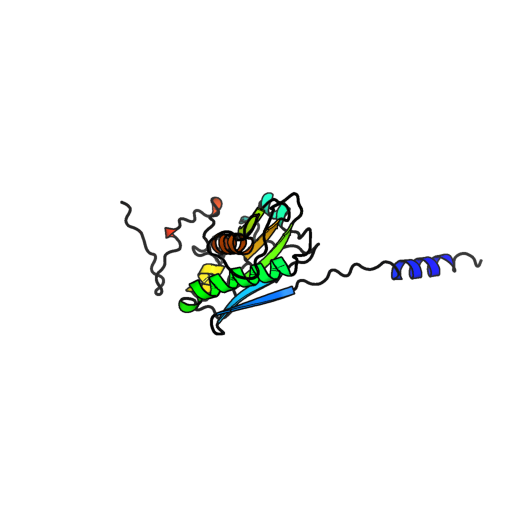PRO A N 1
ATOM 1231 C CA . PRO A 1 162 ? -15.619 -7.396 10.001 1.00 81.62 162 PRO A CA 1
ATOM 1232 C C . PRO A 1 162 ? -14.403 -8.269 10.340 1.00 81.62 162 PRO A C 1
ATOM 1234 O O . PRO A 1 162 ? -13.254 -7.953 10.027 1.00 81.62 162 PRO A O 1
ATOM 1237 N N . SER A 1 163 ? -14.661 -9.411 10.976 1.00 80.25 163 SER A N 1
ATOM 1238 C CA . SER A 1 163 ? -13.620 -10.401 11.273 1.00 80.25 163 SER A CA 1
ATOM 1239 C C . SER A 1 163 ? -13.202 -11.236 10.059 1.00 80.25 163 SER A C 1
ATOM 1241 O O . SER A 1 163 ? -12.190 -11.925 10.142 1.00 80.25 163 SER A O 1
ATOM 1243 N N . ASN A 1 164 ? -13.976 -11.193 8.968 1.00 76.88 164 ASN A N 1
ATOM 1244 C CA . ASN A 1 164 ? -13.732 -11.912 7.720 1.00 76.88 164 ASN A CA 1
ATOM 1245 C C . ASN A 1 164 ? -14.094 -11.031 6.516 1.00 76.88 164 ASN A C 1
ATOM 1247 O O . ASN A 1 164 ? -14.908 -10.117 6.636 1.00 76.88 164 ASN A O 1
ATOM 1251 N N . TRP A 1 165 ? -13.566 -11.366 5.338 1.00 72.94 165 TRP A N 1
ATOM 1252 C CA . TRP A 1 165 ? -13.954 -10.728 4.080 1.00 72.94 165 TRP A CA 1
ATOM 1253 C C . TRP A 1 165 ? -15.376 -11.108 3.645 1.00 72.94 165 TRP A C 1
ATOM 1255 O O . TRP A 1 165 ? -15.712 -12.295 3.567 1.00 72.94 165 TRP A O 1
ATOM 1265 N N . TYR A 1 166 ? -16.168 -10.107 3.252 1.00 68.81 166 TYR A N 1
ATOM 1266 C CA . TYR A 1 166 ? -17.478 -10.292 2.636 1.00 68.81 166 TYR A CA 1
ATOM 1267 C C . TYR A 1 166 ? -17.537 -9.621 1.260 1.00 68.81 166 TYR A C 1
ATOM 1269 O O . TYR A 1 166 ? -16.971 -8.560 1.026 1.00 68.81 166 TYR A O 1
ATOM 1277 N N . THR A 1 167 ? -18.249 -10.243 0.317 1.00 63.72 167 THR A N 1
ATOM 1278 C CA . THR A 1 167 ? -18.507 -9.652 -1.012 1.00 63.72 167 THR A CA 1
ATOM 1279 C C . THR A 1 167 ? -19.646 -8.633 -1.003 1.00 63.72 167 THR A C 1
ATOM 1281 O O . THR A 1 167 ? -19.857 -7.939 -1.995 1.00 63.72 167 THR A O 1
ATOM 1284 N N . LEU A 1 168 ? -20.383 -8.547 0.104 1.00 63.38 168 LEU A N 1
ATOM 1285 C CA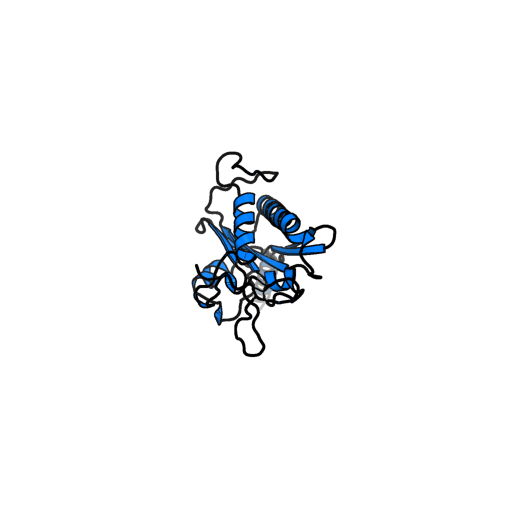 . LEU A 1 168 ? -21.442 -7.578 0.353 1.00 63.38 168 LEU A CA 1
ATOM 1286 C C . LEU A 1 168 ? -21.192 -6.926 1.718 1.00 63.38 168 LEU A C 1
ATOM 1288 O O . LEU A 1 168 ? -20.677 -7.615 2.598 1.00 63.38 168 LEU A O 1
ATOM 1292 N N . PRO A 1 169 ? -21.581 -5.653 1.914 1.00 62.12 169 PRO A N 1
ATOM 1293 C CA . PRO A 1 169 ? -21.420 -4.987 3.200 1.00 62.12 169 PRO A CA 1
ATOM 1294 C C . PRO A 1 169 ? -22.095 -5.787 4.317 1.00 62.12 169 PRO A C 1
ATOM 1296 O O . PRO A 1 169 ? -23.276 -6.130 4.205 1.00 62.12 169 PRO A O 1
ATOM 1299 N N . ASP A 1 170 ? -21.351 -6.064 5.384 1.00 63.56 170 ASP A N 1
ATOM 1300 C CA . ASP A 1 170 ? -21.889 -6.629 6.620 1.00 63.56 170 ASP A CA 1
ATOM 1301 C C . ASP A 1 170 ? -22.074 -5.519 7.670 1.00 63.56 170 ASP A C 1
ATOM 1303 O O . ASP A 1 170 ? -21.197 -4.676 7.888 1.00 63.56 170 ASP A O 1
ATOM 1307 N N . GLY A 1 171 ? -23.235 -5.513 8.327 1.00 71.25 171 GLY A N 1
ATOM 1308 C CA . GLY A 1 171 ? -23.600 -4.526 9.343 1.00 71.25 171 GLY A CA 1
ATOM 1309 C C . GLY A 1 171 ? -23.963 -3.130 8.811 1.00 71.25 171 GLY A C 1
ATOM 1310 O O . GLY A 1 171 ? -24.446 -2.958 7.693 1.00 71.25 171 GLY A O 1
ATOM 1311 N N . GLY A 1 172 ? -23.809 -2.122 9.675 1.00 75.50 172 GLY A N 1
ATOM 1312 C CA . GLY A 1 172 ? -23.994 -0.710 9.333 1.00 75.50 172 GLY A CA 1
ATOM 1313 C C . GLY A 1 172 ? -22.645 -0.001 9.219 1.00 75.50 172 GLY A C 1
ATOM 1314 O O . GLY A 1 172 ? -21.789 -0.200 10.076 1.00 75.50 172 GLY A O 1
ATOM 1315 N N . GLY A 1 173 ? -22.479 0.837 8.194 1.00 82.19 173 GLY A N 1
ATOM 1316 C CA . GLY A 1 173 ? -21.218 1.524 7.886 1.00 82.19 173 GLY A CA 1
ATOM 1317 C C . GLY A 1 173 ? -20.581 1.033 6.584 1.00 82.19 173 GLY A C 1
ATOM 1318 O O . GLY A 1 173 ? -21.146 0.192 5.885 1.00 82.19 173 GLY A O 1
ATOM 1319 N N . PHE A 1 174 ? -19.422 1.591 6.243 1.00 84.25 174 PHE A N 1
ATOM 1320 C CA . PHE A 1 174 ? -18.611 1.145 5.109 1.00 84.25 174 PHE A CA 1
ATOM 1321 C C . PHE A 1 174 ? -17.711 -0.011 5.539 1.00 84.25 174 PHE A C 1
ATOM 1323 O O . PHE A 1 174 ? -17.027 0.100 6.552 1.00 84.25 174 PHE A O 1
ATOM 1330 N N . ASP A 1 175 ? -17.678 -1.097 4.768 1.00 88.25 175 ASP A N 1
ATOM 1331 C CA . ASP A 1 175 ? -16.774 -2.214 5.042 1.00 88.25 175 ASP A CA 1
ATOM 1332 C C . ASP A 1 175 ? -15.321 -1.746 4.882 1.00 88.25 175 ASP A C 1
ATOM 1334 O O . ASP A 1 175 ? -14.873 -1.385 3.786 1.00 88.25 175 ASP A O 1
ATOM 1338 N N . PHE A 1 176 ? -14.592 -1.710 5.995 1.00 89.69 176 PHE A N 1
ATOM 1339 C CA . PHE A 1 176 ? -13.218 -1.232 6.016 1.00 89.69 176 PHE A CA 1
ATOM 1340 C C . PHE A 1 176 ? -12.282 -2.145 5.227 1.00 89.69 176 PHE A C 1
ATOM 1342 O O . PHE A 1 176 ? -11.408 -1.651 4.518 1.00 89.69 176 PHE A O 1
ATOM 1349 N N . VAL A 1 177 ? -12.461 -3.469 5.309 1.00 90.62 177 VAL A N 1
ATOM 1350 C CA . VAL A 1 177 ? -11.605 -4.407 4.576 1.00 90.62 177 VAL A CA 1
ATOM 1351 C C . VAL A 1 177 ? -11.816 -4.197 3.081 1.00 90.62 177 VAL A C 1
ATOM 1353 O O . VAL A 1 177 ? -10.838 -4.069 2.347 1.00 90.62 177 VAL A O 1
ATOM 1356 N N . ALA A 1 178 ? -13.073 -4.084 2.637 1.00 88.38 178 ALA A N 1
ATOM 1357 C CA . ALA A 1 178 ? -13.410 -3.821 1.239 1.00 88.38 178 ALA A CA 1
ATOM 1358 C C . ALA A 1 178 ? -12.838 -2.496 0.731 1.00 88.38 178 ALA A C 1
ATOM 1360 O O . ALA A 1 178 ? -12.289 -2.441 -0.370 1.00 88.38 178 ALA A O 1
ATOM 1361 N N . THR A 1 179 ? -12.918 -1.457 1.559 1.00 89.81 179 THR A N 1
ATOM 1362 C CA . THR A 1 179 ? -12.357 -0.137 1.260 1.00 89.81 179 THR A CA 1
ATOM 1363 C C . THR A 1 179 ? -10.839 -0.227 1.103 1.00 89.81 179 THR A C 1
ATOM 1365 O O . THR A 1 179 ? -10.297 0.148 0.072 1.00 89.81 179 THR A O 1
ATOM 1368 N N . VAL A 1 180 ? -10.133 -0.822 2.064 1.00 91.94 180 VAL A N 1
ATOM 1369 C CA . VAL A 1 180 ? -8.673 -0.970 1.989 1.00 91.94 180 VAL A CA 1
ATOM 1370 C C . VAL A 1 180 ? -8.243 -1.881 0.837 1.00 91.94 180 VAL A C 1
ATOM 1372 O O . VAL A 1 180 ? -7.232 -1.616 0.193 1.00 91.94 180 VAL A O 1
ATOM 1375 N N . ALA A 1 181 ? -8.999 -2.933 0.521 1.00 91.12 181 ALA A N 1
ATOM 1376 C CA . ALA A 1 181 ? -8.720 -3.768 -0.645 1.00 91.12 181 ALA A CA 1
ATOM 1377 C C . ALA A 1 181 ? -8.870 -2.985 -1.959 1.00 91.12 181 ALA A C 1
ATOM 1379 O O . ALA A 1 181 ? -8.063 -3.180 -2.868 1.00 91.12 181 ALA A O 1
ATOM 1380 N N . HIS A 1 182 ? -9.852 -2.085 -2.055 1.00 89.38 182 HIS A N 1
ATOM 1381 C CA . HIS A 1 182 ? -9.970 -1.150 -3.173 1.00 89.38 182 HIS A CA 1
ATOM 1382 C C . HIS A 1 182 ? -8.740 -0.234 -3.265 1.00 89.38 182 HIS A C 1
ATOM 1384 O O . HIS A 1 182 ? -8.113 -0.171 -4.324 1.00 89.38 182 HIS A O 1
ATOM 1390 N N . GLU A 1 183 ? -8.323 0.366 -2.148 1.00 90.69 183 GLU A N 1
ATOM 1391 C CA . GLU A 1 183 ? -7.136 1.229 -2.094 1.00 90.69 183 GLU A CA 1
ATOM 1392 C C . GLU A 1 183 ? -5.849 0.488 -2.483 1.00 90.69 183 GLU A C 1
ATOM 1394 O O . GLU A 1 183 ? -5.044 0.979 -3.274 1.00 90.69 183 GLU A O 1
ATOM 1399 N N . PHE A 1 184 ? -5.664 -0.755 -2.036 1.00 90.88 184 PHE A N 1
ATOM 1400 C CA . PHE A 1 184 ? -4.535 -1.575 -2.489 1.00 90.88 184 PHE A CA 1
ATOM 1401 C C . PHE A 1 184 ? -4.530 -1.753 -4.016 1.00 90.88 184 PHE A C 1
ATOM 1403 O O . PHE A 1 184 ? -3.462 -1.822 -4.620 1.00 90.88 184 PHE A O 1
ATOM 1410 N N . GLY A 1 185 ? -5.698 -1.756 -4.663 1.00 88.00 185 GLY A N 1
ATOM 1411 C CA . GLY A 1 185 ? -5.797 -1.701 -6.118 1.00 88.00 185 GLY A CA 1
ATOM 1412 C C . GLY A 1 185 ? -5.174 -0.431 -6.702 1.00 88.00 185 GLY A C 1
ATOM 1413 O O . GLY A 1 185 ? -4.390 -0.516 -7.649 1.00 88.00 185 GLY A O 1
ATOM 1414 N N . HIS A 1 186 ? -5.462 0.740 -6.130 1.00 85.94 186 HIS A N 1
ATOM 1415 C CA . HIS A 1 186 ? -4.848 2.005 -6.546 1.00 85.94 186 HIS A CA 1
ATOM 1416 C C . HIS A 1 186 ? -3.323 1.980 -6.403 1.00 85.94 186 HIS A C 1
ATOM 1418 O O . HIS A 1 186 ? -2.619 2.314 -7.357 1.00 85.94 186 HIS A O 1
ATOM 1424 N N . LEU A 1 187 ? -2.817 1.467 -5.280 1.00 86.88 187 LEU A N 1
ATOM 1425 C CA . LEU A 1 187 ? -1.389 1.230 -5.040 1.00 86.88 187 LEU A CA 1
ATOM 1426 C C . LEU A 1 187 ? -0.739 0.319 -6.091 1.00 86.88 187 LEU A C 1
ATOM 1428 O O . LEU A 1 187 ? 0.421 0.514 -6.448 1.00 86.88 187 LEU A O 1
ATOM 1432 N N . LEU A 1 188 ? -1.461 -0.669 -6.612 1.00 83.56 188 LEU A N 1
ATOM 1433 C CA . LEU A 1 188 ? -0.976 -1.576 -7.659 1.00 83.56 188 LEU A CA 1
ATOM 1434 C C . LEU A 1 188 ? -1.064 -0.973 -9.073 1.00 83.56 188 LEU A C 1
ATOM 1436 O O . LEU A 1 188 ? -0.743 -1.645 -10.056 1.00 83.56 188 LEU A O 1
ATOM 1440 N N . GLY A 1 189 ? -1.492 0.286 -9.182 1.00 69.81 189 GLY A N 1
ATOM 1441 C CA . GLY A 1 189 ? -1.570 1.030 -10.435 1.00 69.81 189 GLY A CA 1
ATOM 1442 C C . GLY A 1 189 ? -2.964 1.262 -10.991 1.00 69.81 189 GLY A C 1
ATOM 1443 O O . GLY A 1 189 ? -3.091 1.617 -12.160 1.00 69.81 189 GLY A O 1
ATOM 1444 N N . ILE A 1 190 ? -4.012 1.093 -10.178 1.00 56.31 190 ILE A N 1
ATOM 1445 C CA . ILE A 1 190 ? -5.392 1.460 -10.545 1.00 56.31 190 ILE A CA 1
ATOM 1446 C C . ILE A 1 190 ? -5.675 2.952 -10.232 1.00 56.31 190 ILE A C 1
ATOM 1448 O O . ILE A 1 190 ? -6.807 3.409 -10.340 1.00 56.31 190 ILE A O 1
ATOM 1452 N N . SER A 1 191 ? -4.667 3.756 -9.870 1.00 51.53 191 SER A N 1
ATOM 1453 C CA . SER A 1 191 ? -4.748 5.228 -9.828 1.00 51.53 191 SER A CA 1
ATOM 1454 C C . SER A 1 191 ? -3.676 5.848 -10.726 1.00 51.53 191 SER A C 1
ATOM 1456 O O . SER A 1 191 ? -2.558 5.338 -10.810 1.00 51.53 191 SER 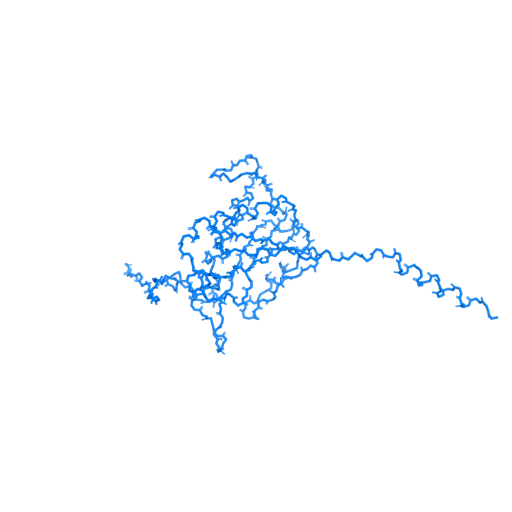A O 1
ATOM 1458 N N . PHE A 1 192 ? -4.026 6.915 -11.442 1.00 49.69 192 PHE A N 1
ATOM 1459 C CA . PHE A 1 192 ? -3.195 7.539 -12.472 1.00 49.69 192 PHE A CA 1
ATOM 1460 C C . PHE A 1 192 ? -2.790 8.949 -12.043 1.00 49.69 192 PHE A C 1
ATOM 1462 O O . PHE A 1 192 ? -3.634 9.824 -11.876 1.00 49.69 192 PHE A O 1
ATOM 1469 N N . PHE A 1 193 ? -1.482 9.195 -11.940 1.00 54.28 193 PHE A N 1
ATOM 1470 C CA . PHE A 1 193 ? -0.963 10.558 -11.913 1.00 54.28 193 PHE A CA 1
ATOM 1471 C C . PHE A 1 193 ? -1.169 11.191 -13.290 1.00 54.28 193 PHE A C 1
ATOM 1473 O O . PHE A 1 193 ? -0.478 10.829 -14.245 1.00 54.28 193 PHE A O 1
ATOM 1480 N N . GLU A 1 194 ? -2.068 12.173 -13.387 1.00 50.06 194 GLU A N 1
ATOM 1481 C CA . GLU A 1 194 ? -2.303 12.936 -14.625 1.00 50.06 194 GLU A CA 1
ATOM 1482 C C . GLU A 1 194 ? -1.003 13.542 -15.187 1.00 50.06 194 GLU A C 1
ATOM 1484 O O . GLU A 1 194 ? -0.818 13.617 -16.400 1.00 50.06 194 GLU A O 1
ATOM 1489 N N . LYS A 1 195 ? -0.056 13.904 -14.308 1.00 52.38 195 LYS A N 1
ATOM 1490 C CA . LYS A 1 195 ? 1.256 14.470 -14.670 1.00 52.38 195 LYS A CA 1
ATOM 1491 C C . LYS A 1 195 ? 2.217 13.476 -15.331 1.00 52.38 195 LYS A C 1
ATOM 1493 O O . LYS A 1 195 ? 3.186 13.906 -15.949 1.00 52.38 195 LYS A O 1
ATOM 1498 N N . CYS A 1 196 ? 1.989 12.173 -15.189 1.00 53.06 196 CYS A N 1
ATOM 1499 C CA . 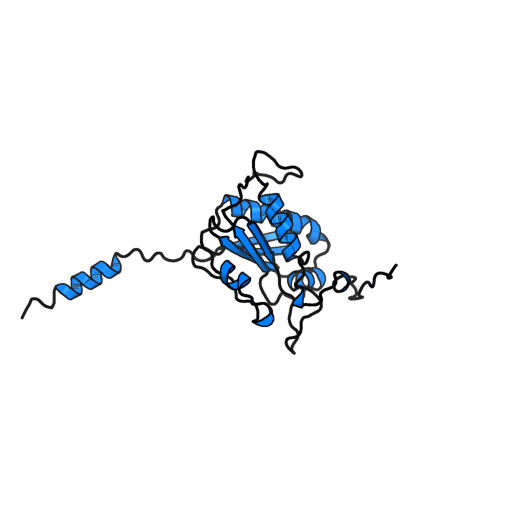CYS A 1 196 ? 2.922 11.155 -15.671 1.00 53.06 196 CYS A CA 1
ATOM 1500 C C . CYS A 1 196 ? 2.577 10.606 -17.070 1.00 53.06 196 CYS A C 1
ATOM 1502 O O . CYS A 1 196 ? 3.262 9.704 -17.546 1.00 53.06 196 CYS A O 1
ATOM 1504 N N . ASP A 1 197 ? 1.521 11.121 -17.721 1.00 51.41 197 ASP A N 1
ATOM 1505 C CA . ASP A 1 197 ? 1.002 10.663 -19.028 1.00 51.41 197 ASP A CA 1
ATOM 1506 C C . ASP A 1 197 ? 0.905 9.124 -19.136 1.00 51.41 197 ASP A C 1
ATOM 1508 O O . ASP A 1 197 ? 1.191 8.481 -20.153 1.00 51.41 197 ASP A O 1
ATOM 1512 N N . PHE A 1 198 ? 0.531 8.495 -18.020 1.00 53.53 198 PHE A N 1
ATOM 1513 C CA . PHE A 1 198 ? 0.397 7.054 -17.923 1.00 53.53 198 PHE A CA 1
ATOM 1514 C C . PHE A 1 198 ? -0.953 6.617 -18.485 1.00 53.53 198 PHE A C 1
ATOM 1516 O O . PHE A 1 198 ? -1.971 6.605 -17.799 1.00 53.53 198 PHE A O 1
ATOM 1523 N N . SER A 1 199 ? -0.974 6.207 -19.752 1.00 49.53 199 SER A N 1
ATOM 1524 C CA . SER A 1 199 ? -2.109 5.450 -20.288 1.00 49.53 199 SER A CA 1
ATOM 1525 C C . SER A 1 199 ? -2.087 4.027 -19.712 1.00 49.53 199 SER A C 1
ATOM 1527 O O . SER A 1 199 ? -1.023 3.425 -19.625 1.00 49.53 199 SER A O 1
ATOM 1529 N N . PHE A 1 200 ? -3.243 3.431 -19.402 1.00 48.72 200 PHE A N 1
ATOM 1530 C CA . PHE A 1 200 ? -3.349 2.023 -18.970 1.00 48.72 200 PHE A CA 1
ATOM 1531 C C . PHE A 1 200 ? -2.616 1.045 -19.923 1.00 48.72 200 PHE A C 1
ATOM 1533 O O . PHE A 1 200 ? -2.066 0.027 -19.511 1.00 48.72 200 PHE A O 1
ATOM 1540 N N . ASN A 1 201 ? -2.514 1.404 -21.209 1.00 50.75 201 ASN A N 1
ATOM 1541 C CA . ASN A 1 201 ? -1.786 0.641 -22.231 1.00 50.75 201 ASN A CA 1
ATOM 1542 C C . ASN A 1 201 ? -0.257 0.692 -22.069 1.00 50.75 201 ASN A C 1
ATOM 1544 O O . ASN A 1 201 ? 0.458 -0.089 -22.692 1.00 50.75 201 ASN A O 1
ATOM 1548 N N . SER A 1 202 ? 0.260 1.619 -21.263 1.00 50.75 202 SER A N 1
ATOM 1549 C CA . SER A 1 202 ? 1.680 1.728 -20.929 1.00 50.75 202 SER A CA 1
ATOM 1550 C C . SER A 1 202 ? 2.157 0.585 -20.041 1.00 50.75 202 SER A C 1
ATOM 1552 O O . SER A 1 202 ? 3.359 0.374 -19.997 1.00 50.75 202 SER A O 1
ATOM 1554 N N . PHE A 1 203 ? 1.243 -0.163 -19.405 1.00 54.09 203 PHE A N 1
ATOM 1555 C CA . PHE A 1 203 ? 1.545 -1.184 -18.392 1.00 54.09 203 PHE A CA 1
ATOM 1556 C C . PHE A 1 203 ? 1.237 -2.616 -18.815 1.00 54.09 203 PHE A C 1
ATOM 1558 O O . PHE A 1 203 ? 1.617 -3.565 -18.132 1.00 54.09 203 PHE A O 1
ATOM 1565 N N . LEU A 1 204 ? 0.538 -2.802 -19.932 1.00 56.12 204 LEU A N 1
ATOM 1566 C CA . LEU A 1 204 ? 0.281 -4.133 -20.443 1.00 56.12 204 LEU A CA 1
ATOM 1567 C C . LEU A 1 204 ? 1.545 -4.593 -21.168 1.00 56.12 204 LEU A C 1
ATOM 1569 O O . LEU A 1 204 ? 1.720 -4.289 -22.342 1.00 56.12 204 LEU A O 1
ATOM 1573 N N . TYR A 1 205 ? 2.407 -5.343 -20.490 1.00 54.00 205 TYR A N 1
ATOM 1574 C CA . TYR A 1 205 ? 3.465 -6.125 -21.128 1.00 54.00 205 TYR A CA 1
ATOM 1575 C C . TYR A 1 205 ? 3.190 -7.610 -20.922 1.00 54.00 205 TYR A C 1
ATOM 1577 O O . TYR A 1 205 ? 2.623 -8.017 -19.908 1.00 54.00 205 TYR A O 1
ATOM 1585 N N . ASP A 1 206 ? 3.554 -8.436 -21.896 1.00 52.38 206 ASP A N 1
ATOM 1586 C CA . ASP A 1 206 ? 3.608 -9.873 -21.664 1.00 52.38 206 ASP A CA 1
ATOM 1587 C C . ASP A 1 206 ? 4.859 -10.256 -20.855 1.00 52.38 206 ASP A C 1
ATOM 1589 O O . ASP A 1 206 ? 5.767 -9.455 -20.634 1.00 52.38 206 ASP A O 1
ATOM 1593 N N . ASN A 1 207 ? 4.934 -11.518 -20.437 1.00 43.72 207 ASN A N 1
ATOM 1594 C CA . ASN A 1 207 ? 6.072 -12.064 -19.691 1.00 43.72 207 ASN A CA 1
ATOM 1595 C C . ASN A 1 207 ? 7.401 -12.094 -20.479 1.00 43.72 207 ASN A C 1
ATOM 1597 O O . ASN A 1 207 ? 8.406 -12.575 -19.962 1.00 43.72 207 ASN A O 1
ATOM 1601 N N . ARG A 1 208 ? 7.415 -11.623 -21.731 1.00 55.03 208 ARG A N 1
ATOM 1602 C CA . ARG A 1 208 ? 8.603 -11.460 -22.577 1.00 55.03 208 ARG A CA 1
ATOM 1603 C C . ARG A 1 208 ? 8.998 -9.984 -22.711 1.00 55.03 208 ARG A C 1
ATOM 1605 O O . ARG A 1 208 ? 9.914 -9.684 -23.472 1.00 55.03 208 ARG A O 1
ATOM 1612 N N . GLY A 1 209 ? 8.311 -9.073 -22.014 1.00 50.69 209 GLY A N 1
ATOM 1613 C CA . GLY A 1 209 ? 8.540 -7.631 -22.086 1.00 50.69 209 GLY A CA 1
ATOM 1614 C C . GLY A 1 209 ? 7.957 -6.972 -23.339 1.00 50.69 209 GLY A C 1
ATOM 1615 O O . GLY A 1 209 ? 8.380 -5.878 -23.706 1.00 50.69 209 GLY A O 1
ATOM 1616 N N . VAL A 1 210 ? 7.004 -7.609 -24.031 1.00 62.94 210 VAL A N 1
ATOM 1617 C CA . VAL A 1 210 ? 6.355 -7.030 -25.219 1.00 62.94 210 VAL A CA 1
ATOM 1618 C C . VAL A 1 210 ? 5.119 -6.240 -24.808 1.00 62.94 210 VAL A C 1
ATOM 1620 O O . VAL A 1 210 ? 4.199 -6.800 -24.218 1.00 62.94 210 VAL A O 1
ATOM 1623 N N . GLN A 1 211 ? 5.071 -4.954 -25.165 1.00 60.94 211 GLN A N 1
ATOM 1624 C CA . GLN A 1 211 ? 3.940 -4.079 -24.854 1.00 60.94 211 GLN A CA 1
ATOM 1625 C C . GLN A 1 211 ? 2.696 -4.465 -25.670 1.00 60.94 211 GLN A C 1
ATOM 1627 O O . GLN A 1 211 ? 2.712 -4.427 -26.903 1.00 60.94 211 GLN A O 1
ATOM 1632 N N . TYR A 1 212 ? 1.588 -4.777 -25.004 1.00 53.44 212 TYR A N 1
ATOM 1633 C CA . TYR A 1 212 ? 0.283 -4.899 -25.637 1.00 53.44 212 TYR A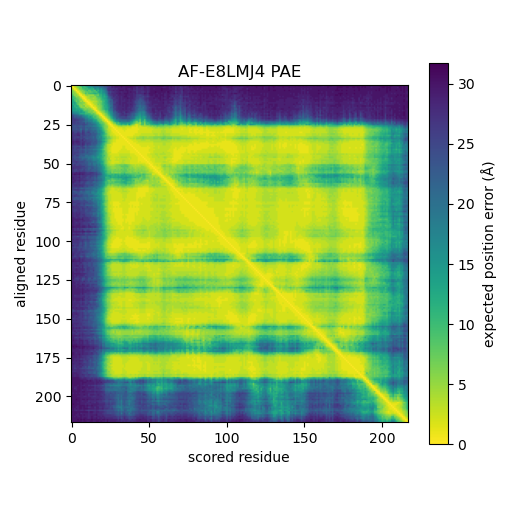 CA 1
ATOM 1634 C C . TYR A 1 212 ? -0.181 -3.519 -26.103 1.00 53.44 212 TYR A C 1
ATOM 1636 O O . TYR A 1 212 ? -0.459 -2.620 -25.314 1.00 53.44 212 TYR A O 1
ATOM 1644 N N . THR A 1 213 ? -0.313 -3.363 -27.415 1.00 56.88 213 THR A N 1
ATOM 1645 C CA . THR A 1 213 ? -0.963 -2.202 -28.022 1.00 56.88 213 THR A CA 1
ATOM 1646 C C . THR A 1 213 ? -2.396 -2.601 -28.374 1.00 56.88 213 THR A C 1
ATOM 1648 O O . THR A 1 213 ? -2.584 -3.383 -29.313 1.00 56.88 213 THR A O 1
ATOM 1651 N N . PRO A 1 214 ? -3.433 -2.129 -27.658 1.00 47.66 214 PRO A N 1
ATOM 1652 C CA . PRO A 1 214 ? -4.793 -2.368 -28.106 1.00 47.66 214 PRO A CA 1
ATOM 1653 C C . PRO A 1 214 ? -4.980 -1.688 -29.460 1.00 47.66 214 PRO A C 1
ATOM 1655 O O . PRO A 1 214 ? -4.600 -0.531 -29.655 1.00 47.66 214 PRO A O 1
ATOM 1658 N N . LYS A 1 215 ? -5.556 -2.414 -30.422 1.00 43.06 215 LYS A N 1
ATOM 1659 C CA . LYS A 1 215 ? -6.004 -1.790 -31.667 1.00 43.06 215 LYS A CA 1
ATOM 1660 C C . LYS A 1 215 ? -7.017 -0.709 -31.291 1.00 43.06 215 LYS A C 1
ATOM 1662 O O . LYS A 1 215 ? -8.020 -1.021 -30.655 1.00 43.06 215 LYS A O 1
ATOM 1667 N N . LYS A 1 216 ? -6.740 0.544 -31.667 1.00 41.91 216 LYS A N 1
ATOM 1668 C CA . LYS A 1 216 ? -7.749 1.608 -31.645 1.00 41.91 216 LYS A CA 1
ATOM 1669 C C . LYS A 1 216 ? -8.907 1.137 -32.533 1.00 41.91 216 LYS A C 1
ATOM 1671 O O . LYS A 1 216 ? -8.677 0.896 -33.718 1.00 41.91 216 LYS A O 1
ATOM 1676 N N . TYR A 1 217 ? -10.080 0.933 -31.942 1.00 37.75 217 TYR A N 1
ATOM 1677 C CA . TYR A 1 217 ? -11.337 0.776 -32.673 1.00 37.75 217 TYR A CA 1
ATOM 1678 C C . TYR A 1 217 ? -11.970 2.149 -32.863 1.00 37.75 217 TYR A C 1
ATOM 1680 O O . TYR A 1 217 ? -11.876 2.959 -31.912 1.00 37.75 217 TYR A O 1
#